Protein AF-A0A934IKH4-F1 (afdb_monomer_lite)

pLDDT: mean 73.12, std 17.34, range [31.92, 93.38]

Secondary structure (DSSP, 8-state):
------------EEESSSS-EEEHHHHHHHHHHHHHHHHTT---HHHHHHHHHHHHHHHHHHHHTTPPP-S-HHHHHHHHHHHHHHHHHHHHHHHHHHHHHHTTT-TTGGG-S------HHHHHHHHHHHHHHHHHHHHHHHTS-HHHHHHHHHHHH--SPPP-SSHHHHHHHHHHHHHHHHHHHHHHHHHHHH--

Sequence (196 aa):
MPNHRGSHASRAVIIFSTTHRIEVAALERAIAGGIARGSLGAATAEHYEEIAAETRLAIAEHAAAGKRLTGKLSSLAFRIAYNKTRDMFRRTRADALDRRRDSEAASIAYESARCEAETAEIRLTRLGETALKSALLRKALERTKDSDRFVLAAMLARETPMPRGDAAERKAANATAQAEKRARDRLTEAVGSASR

Radius of gyration: 25.51 Å; chains: 1; bounding box: 56×69×68 Å

Foldseek 3Di:
DDDDDDPPPPQDWDDLDPPAIDGPVLLLVLLVLLLCQLQVNVDDPVNSVQLLLVLLVVSLVCSVVVPDDPDHPSPSSSVSSNVVNNVVVVVVVVVVVVCVVCVVPPPPVPPDDDDPPCGSVNVSVVSVVVVLVVVLLVQLLVVADPQLVVLCVCVVPDPDQQDDPDPVSVVVNVVSVVSPVVSVVSSVVSSVVSVD

Organism: NCBI:txid1964209

Structure (mmCIF, N/CA/C/O backbone):
data_AF-A0A934IKH4-F1
#
_entry.id   AF-A0A934IKH4-F1
#
loop_
_atom_site.group_PDB
_atom_site.id
_atom_site.type_symbol
_atom_site.label_atom_id
_atom_site.label_alt_id
_atom_site.label_comp_id
_atom_site.label_asym_id
_atom_site.label_entity_id
_atom_site.label_seq_id
_atom_site.pdbx_PDB_ins_code
_atom_site.Cartn_x
_atom_site.Cartn_y
_atom_site.Cartn_z
_atom_site.occupancy
_atom_site.B_iso_or_equiv
_atom_site.auth_seq_id
_atom_site.auth_comp_id
_atom_site.auth_asym_id
_atom_site.auth_atom_id
_atom_site.pdbx_PDB_model_num
ATOM 1 N N . MET A 1 1 ? 35.714 -39.777 -1.688 1.00 43.06 1 MET A N 1
ATOM 2 C CA . MET A 1 1 ? 34.427 -39.439 -2.333 1.00 43.06 1 MET A CA 1
ATOM 3 C C . MET A 1 1 ? 33.474 -38.896 -1.273 1.00 43.06 1 MET A C 1
ATOM 5 O O . MET A 1 1 ? 32.949 -39.709 -0.523 1.00 43.06 1 MET A O 1
ATOM 9 N N . PRO A 1 2 ? 33.287 -37.571 -1.123 1.00 37.28 2 PRO A N 1
ATOM 10 C CA . PRO A 1 2 ? 32.247 -37.049 -0.249 1.00 37.28 2 PRO A CA 1
ATOM 11 C C . PRO A 1 2 ? 31.077 -36.424 -1.023 1.00 37.28 2 PRO A C 1
ATOM 13 O O . PRO A 1 2 ? 31.241 -35.632 -1.945 1.00 37.28 2 PRO A O 1
ATOM 16 N N . ASN A 1 3 ? 29.904 -36.848 -0.566 1.00 36.50 3 ASN A N 1
ATOM 17 C CA . ASN A 1 3 ? 28.531 -36.578 -0.967 1.00 36.50 3 ASN A CA 1
ATOM 18 C C . ASN A 1 3 ? 28.132 -35.127 -1.285 1.00 36.50 3 ASN A C 1
ATOM 20 O O . ASN A 1 3 ? 28.495 -34.176 -0.593 1.00 36.50 3 ASN A O 1
ATOM 24 N N . HIS A 1 4 ? 27.213 -35.035 -2.251 1.00 43.41 4 HIS A N 1
ATOM 25 C CA . HIS A 1 4 ? 26.304 -33.921 -2.506 1.00 43.41 4 HIS A CA 1
ATOM 26 C C . HIS A 1 4 ? 25.671 -33.356 -1.222 1.00 43.41 4 HIS A C 1
ATOM 28 O O . HIS A 1 4 ? 24.918 -34.041 -0.530 1.00 43.41 4 HIS A O 1
ATOM 34 N N . ARG A 1 5 ? 25.867 -32.057 -0.975 1.00 38.81 5 ARG A N 1
ATOM 35 C CA . ARG A 1 5 ? 24.891 -31.224 -0.261 1.00 38.81 5 ARG A CA 1
ATOM 36 C C . ARG A 1 5 ? 24.368 -30.184 -1.239 1.00 38.81 5 ARG A C 1
ATOM 38 O O . ARG A 1 5 ? 25.050 -29.214 -1.555 1.00 38.81 5 ARG A O 1
ATOM 45 N N . GLY A 1 6 ? 23.166 -30.434 -1.753 1.00 35.62 6 GLY A N 1
ATOM 46 C CA . GLY A 1 6 ? 22.404 -29.453 -2.510 1.00 35.62 6 GLY A CA 1
ATOM 47 C C . GLY A 1 6 ? 22.136 -28.235 -1.633 1.00 35.62 6 GLY A C 1
ATOM 48 O O . GLY A 1 6 ? 21.470 -28.330 -0.604 1.00 35.62 6 GLY A O 1
ATOM 49 N N . SER A 1 7 ? 22.681 -27.096 -2.044 1.00 36.00 7 SER A N 1
ATOM 50 C CA . SER A 1 7 ? 22.290 -25.785 -1.544 1.00 36.00 7 SER A CA 1
ATOM 51 C C . SER A 1 7 ? 20.839 -25.532 -1.964 1.00 36.00 7 SER A C 1
ATOM 53 O O . SER A 1 7 ? 20.563 -25.111 -3.088 1.00 36.00 7 SER A O 1
ATOM 55 N N . HIS A 1 8 ? 19.886 -25.832 -1.082 1.00 39.38 8 HIS A N 1
ATOM 56 C CA . HIS A 1 8 ? 18.533 -25.295 -1.186 1.00 39.38 8 HIS A CA 1
ATOM 57 C C . HIS A 1 8 ? 18.586 -23.816 -0.795 1.00 39.38 8 HIS A C 1
ATOM 59 O O . HIS A 1 8 ? 18.239 -23.439 0.320 1.00 39.38 8 HIS A O 1
ATOM 65 N N . ALA A 1 9 ? 19.045 -22.969 -1.718 1.00 48.41 9 ALA A N 1
ATOM 66 C CA . ALA A 1 9 ? 18.794 -21.541 -1.635 1.00 48.41 9 ALA A CA 1
ATOM 67 C C . ALA A 1 9 ? 17.274 -21.349 -1.687 1.00 48.41 9 ALA A C 1
ATOM 69 O O . ALA A 1 9 ? 16.636 -21.585 -2.717 1.00 48.41 9 ALA A O 1
ATOM 70 N N . SER A 1 10 ? 16.687 -21.004 -0.545 1.00 49.00 10 SER A N 1
ATOM 71 C CA . SER A 1 10 ? 15.270 -20.710 -0.376 1.00 49.00 10 SER A CA 1
ATOM 72 C C . SER A 1 10 ? 14.828 -19.741 -1.471 1.00 49.00 10 SER A C 1
ATOM 74 O O . SER A 1 10 ? 15.226 -18.576 -1.473 1.00 49.00 10 SER A O 1
ATOM 76 N N . ARG A 1 11 ? 14.040 -20.207 -2.446 1.00 60.69 11 ARG A N 1
ATOM 77 C CA . ARG A 1 11 ? 13.521 -19.322 -3.492 1.00 60.69 11 ARG A CA 1
ATOM 78 C C . ARG A 1 11 ? 12.600 -18.301 -2.834 1.00 60.69 11 ARG A C 1
ATOM 80 O O . ARG A 1 11 ? 11.600 -18.680 -2.231 1.00 60.69 11 ARG A O 1
ATOM 87 N N . ALA A 1 12 ? 12.940 -17.019 -2.935 1.00 69.44 12 ALA A N 1
ATOM 88 C CA . ALA A 1 12 ? 12.099 -15.949 -2.417 1.00 69.44 12 ALA A CA 1
ATOM 89 C C . ALA A 1 12 ? 10.755 -15.943 -3.168 1.00 69.44 12 ALA A C 1
ATOM 91 O O . ALA A 1 12 ? 10.719 -15.902 -4.402 1.00 69.44 12 ALA A O 1
ATOM 92 N N . VAL A 1 13 ? 9.648 -16.011 -2.425 1.00 68.19 13 VAL A N 1
ATOM 93 C CA . VAL A 1 13 ? 8.278 -16.040 -2.957 1.00 68.19 13 VAL A CA 1
ATOM 94 C C . VAL A 1 13 ? 7.509 -14.843 -2.412 1.00 68.19 13 VAL A C 1
ATOM 96 O O . VAL A 1 13 ? 7.435 -14.647 -1.202 1.00 68.19 13 VAL A O 1
ATOM 99 N N . ILE A 1 14 ? 6.896 -14.070 -3.306 1.00 66.69 14 ILE A N 1
ATOM 100 C CA . ILE A 1 14 ? 5.981 -12.983 -2.958 1.00 66.69 14 ILE A CA 1
ATOM 101 C C . ILE A 1 14 ? 4.569 -13.557 -2.848 1.00 66.69 14 ILE A C 1
ATOM 103 O O . ILE A 1 14 ? 4.074 -14.231 -3.759 1.00 66.69 14 ILE A O 1
ATOM 107 N N . ILE A 1 15 ? 3.917 -13.278 -1.721 1.00 64.12 15 ILE A N 1
ATOM 108 C CA . ILE A 1 15 ? 2.548 -13.699 -1.429 1.00 64.12 15 ILE A CA 1
ATOM 109 C C . ILE A 1 15 ? 1.631 -12.494 -1.637 1.00 64.12 15 ILE A C 1
ATOM 111 O O . ILE A 1 15 ? 1.636 -11.560 -0.844 1.00 64.12 15 ILE A O 1
ATOM 115 N N . PHE A 1 16 ? 0.838 -12.521 -2.706 1.00 66.00 16 PHE A N 1
ATOM 116 C CA . PHE A 1 16 ? -0.164 -11.491 -2.999 1.00 66.00 16 PHE A CA 1
ATOM 117 C C . PHE A 1 16 ? -1.501 -11.796 -2.313 1.00 66.00 16 PHE A C 1
ATOM 119 O O . PHE A 1 16 ? -2.224 -10.903 -1.891 1.00 66.00 16 PHE A O 1
ATOM 126 N N . SER A 1 17 ? -1.837 -13.082 -2.194 1.00 65.38 17 SER A N 1
ATOM 127 C CA . SER A 1 17 ? -2.951 -13.586 -1.384 1.00 65.38 17 SER A CA 1
ATOM 128 C C . SER A 1 17 ? -2.713 -15.058 -1.037 1.00 65.38 17 SER A C 1
ATOM 130 O O . SER A 1 17 ? -1.752 -15.664 -1.515 1.00 65.38 17 SER A O 1
ATOM 132 N N . THR A 1 18 ? -3.602 -15.664 -0.247 1.00 64.62 18 THR A N 1
ATOM 133 C CA . THR A 1 18 ? -3.528 -17.092 0.116 1.00 64.62 18 THR A CA 1
ATOM 134 C C . THR A 1 18 ? -3.440 -18.017 -1.102 1.00 64.62 18 THR A C 1
ATOM 136 O O . THR A 1 18 ? -2.761 -19.040 -1.033 1.00 64.62 18 THR A O 1
ATOM 139 N N . THR A 1 19 ? -4.053 -17.626 -2.224 1.00 66.19 19 THR A N 1
ATOM 140 C CA . THR A 1 19 ? -4.108 -18.392 -3.477 1.00 66.19 19 THR A CA 1
ATOM 141 C C . THR A 1 19 ? -3.165 -17.882 -4.569 1.00 66.19 19 THR A C 1
ATOM 143 O O . THR A 1 19 ? -2.944 -18.584 -5.553 1.00 66.19 19 THR A O 1
ATOM 146 N N . HIS A 1 20 ? -2.567 -16.697 -4.407 1.00 71.50 20 HIS A N 1
ATOM 147 C CA . HIS A 1 20 ? -1.704 -16.090 -5.423 1.00 71.50 20 HIS A CA 1
ATOM 148 C C . HIS A 1 20 ? -0.305 -15.846 -4.870 1.00 71.50 20 HIS A C 1
ATOM 150 O O . HIS A 1 20 ? -0.064 -14.901 -4.114 1.00 71.50 20 HIS A O 1
ATOM 156 N N . ARG A 1 21 ? 0.618 -16.716 -5.280 1.00 77.12 21 ARG A N 1
ATOM 157 C CA . ARG A 1 21 ? 2.039 -16.680 -4.935 1.00 77.12 21 ARG A CA 1
ATOM 158 C C . ARG A 1 21 ? 2.864 -16.645 -6.214 1.00 77.12 21 ARG A C 1
ATOM 160 O O . ARG A 1 21 ? 2.478 -17.259 -7.209 1.00 77.12 21 ARG A O 1
ATOM 167 N N . ILE A 1 22 ? 3.988 -15.943 -6.193 1.00 80.94 22 ILE A N 1
ATOM 168 C CA . ILE A 1 22 ? 4.922 -15.900 -7.320 1.00 80.94 22 ILE A CA 1
ATOM 169 C C . ILE A 1 22 ? 6.360 -15.927 -6.810 1.00 80.94 22 ILE A C 1
ATOM 171 O O . ILE A 1 22 ? 6.688 -15.253 -5.839 1.00 80.94 22 ILE A O 1
ATOM 175 N N . GLU A 1 23 ? 7.228 -16.701 -7.458 1.00 84.50 23 GLU A N 1
ATOM 176 C CA . GLU A 1 23 ? 8.669 -16.592 -7.219 1.00 84.50 23 GLU A CA 1
ATOM 177 C C . GLU A 1 23 ? 9.153 -15.203 -7.653 1.00 84.50 23 GLU A C 1
ATOM 179 O O . GLU A 1 23 ? 8.770 -14.732 -8.726 1.00 84.50 23 GLU A O 1
ATOM 184 N N . VAL A 1 24 ? 10.031 -14.571 -6.871 1.00 79.75 24 VAL A N 1
ATOM 185 C CA . VAL A 1 24 ? 10.588 -13.244 -7.195 1.00 79.75 24 VAL A CA 1
ATOM 186 C C . VAL A 1 24 ? 11.164 -13.235 -8.611 1.00 79.75 24 VAL A C 1
ATOM 188 O O . VAL A 1 24 ? 10.786 -12.401 -9.423 1.00 79.75 24 VAL A O 1
ATOM 191 N N . ALA A 1 25 ? 11.958 -14.244 -8.977 1.00 81.12 25 ALA A N 1
ATOM 192 C CA . ALA A 1 25 ? 12.524 -14.351 -10.321 1.00 81.12 25 ALA A CA 1
ATOM 193 C C . ALA A 1 25 ? 11.459 -14.449 -11.434 1.00 81.12 25 ALA A C 1
ATOM 195 O O . ALA A 1 25 ? 11.675 -13.976 -12.547 1.00 81.12 25 ALA A O 1
ATOM 196 N N . ALA A 1 26 ? 10.303 -15.064 -11.163 1.00 83.94 26 ALA A N 1
ATOM 197 C CA . ALA A 1 26 ? 9.207 -15.139 -12.127 1.00 83.94 26 ALA A CA 1
ATOM 198 C C . ALA A 1 26 ? 8.460 -13.804 -12.257 1.00 83.94 26 ALA A C 1
ATOM 200 O O . ALA A 1 26 ? 8.015 -13.468 -13.355 1.00 83.94 26 ALA A O 1
ATOM 201 N N . LEU A 1 27 ? 8.347 -13.043 -11.164 1.00 86.44 27 LEU A N 1
ATOM 202 C CA . LEU A 1 27 ? 7.813 -11.685 -11.187 1.00 86.44 27 LEU A CA 1
ATOM 203 C C . LEU A 1 27 ? 8.734 -10.752 -11.981 1.00 86.44 27 LEU A C 1
ATOM 205 O O . LEU A 1 27 ? 8.268 -10.084 -12.898 1.00 86.44 27 LEU A O 1
ATOM 209 N N . GLU A 1 28 ? 10.034 -10.778 -11.691 1.00 88.38 28 GLU A N 1
ATOM 210 C CA . GLU A 1 28 ? 11.037 -9.955 -12.376 1.00 88.38 28 GLU A CA 1
ATOM 211 C C . GLU A 1 28 ? 11.074 -10.239 -13.882 1.00 88.38 28 GLU A C 1
ATOM 213 O O . GLU A 1 28 ? 11.033 -9.315 -14.691 1.00 88.38 28 GLU A O 1
ATOM 218 N N . ARG A 1 29 ? 11.020 -11.516 -14.293 1.00 92.00 29 ARG A N 1
ATOM 219 C CA . ARG A 1 29 ? 10.907 -11.877 -15.718 1.00 92.00 29 ARG A CA 1
ATOM 220 C C . ARG A 1 29 ? 9.638 -11.331 -16.372 1.00 92.00 29 ARG A C 1
ATOM 222 O O . ARG A 1 29 ? 9.679 -10.927 -17.532 1.00 92.00 29 ARG A O 1
ATOM 229 N N . ALA A 1 30 ? 8.509 -11.336 -15.663 1.00 91.62 30 ALA A N 1
ATOM 230 C CA . ALA A 1 30 ? 7.254 -10.817 -16.198 1.00 91.62 30 ALA A CA 1
ATOM 231 C C . ALA A 1 30 ? 7.295 -9.292 -16.378 1.00 91.62 30 ALA A C 1
ATOM 233 O O . ALA A 1 30 ? 6.845 -8.790 -17.408 1.00 91.62 30 ALA A O 1
ATOM 234 N N . ILE A 1 31 ? 7.869 -8.576 -15.409 1.00 92.25 31 ILE A N 1
ATOM 235 C CA . ILE A 1 31 ? 8.086 -7.127 -15.475 1.00 92.25 31 ILE A CA 1
ATOM 236 C C . ILE A 1 31 ? 9.030 -6.796 -16.635 1.00 92.25 31 ILE A C 1
ATOM 238 O O . ILE A 1 31 ? 8.653 -6.037 -17.526 1.00 92.25 31 ILE A O 1
ATOM 242 N N . ALA A 1 32 ? 10.202 -7.436 -16.688 1.00 90.25 32 ALA A N 1
ATOM 243 C CA . ALA A 1 32 ? 11.183 -7.234 -17.751 1.00 90.25 32 ALA A CA 1
ATOM 244 C C . ALA A 1 32 ? 10.597 -7.524 -19.143 1.00 90.25 32 ALA A C 1
ATOM 246 O O . ALA A 1 32 ? 10.790 -6.743 -20.071 1.00 90.25 32 ALA A O 1
ATOM 247 N N . GLY A 1 33 ? 9.814 -8.600 -19.286 1.00 89.69 33 GLY A N 1
ATOM 248 C CA . GLY A 1 33 ? 9.118 -8.914 -20.535 1.00 89.69 33 GLY A CA 1
ATOM 249 C C . GLY A 1 33 ? 8.094 -7.847 -20.938 1.00 89.69 33 GLY A C 1
ATOM 250 O O . GLY A 1 33 ? 7.989 -7.515 -22.121 1.00 89.69 33 GLY A O 1
ATOM 251 N N . GLY A 1 34 ? 7.362 -7.284 -19.971 1.00 88.25 34 GLY A N 1
ATOM 252 C CA . GLY A 1 34 ? 6.421 -6.185 -20.204 1.00 88.25 34 GLY A CA 1
ATOM 253 C C . GLY A 1 34 ? 7.128 -4.919 -20.686 1.00 88.25 34 GLY A C 1
ATOM 254 O O . GLY A 1 34 ? 6.701 -4.324 -21.677 1.00 88.25 34 GLY A O 1
ATOM 255 N N . ILE A 1 35 ? 8.250 -4.570 -20.052 1.00 88.50 35 ILE A N 1
ATOM 256 C CA . ILE A 1 35 ? 9.076 -3.409 -20.409 1.00 88.50 35 ILE A CA 1
ATOM 257 C C . ILE A 1 35 ? 9.698 -3.581 -21.794 1.00 88.50 35 ILE A C 1
ATOM 259 O O . ILE A 1 35 ? 9.550 -2.709 -22.653 1.00 88.50 35 ILE A O 1
ATOM 263 N N . ALA A 1 36 ? 10.330 -4.724 -22.064 1.00 86.31 36 ALA A N 1
ATOM 264 C CA . ALA A 1 36 ? 10.935 -5.007 -23.362 1.00 86.31 36 ALA A CA 1
ATOM 265 C C . ALA A 1 36 ? 9.898 -4.918 -24.493 1.00 86.31 36 ALA A C 1
ATOM 267 O O . ALA A 1 36 ? 10.138 -4.301 -25.531 1.00 86.31 36 ALA A O 1
ATOM 268 N N . ARG A 1 37 ? 8.698 -5.477 -24.274 1.00 83.31 37 ARG A N 1
ATOM 269 C CA . ARG A 1 37 ? 7.621 -5.453 -25.269 1.00 83.31 37 ARG A CA 1
ATOM 270 C C . ARG A 1 37 ? 6.983 -4.073 -25.426 1.00 83.31 37 ARG A C 1
ATOM 272 O O . ARG A 1 37 ? 6.619 -3.712 -26.542 1.00 83.31 37 ARG A O 1
ATOM 279 N N . GLY A 1 38 ? 6.819 -3.322 -24.339 1.00 80.06 38 GLY A N 1
ATOM 280 C CA . GLY A 1 38 ? 6.214 -1.987 -24.346 1.00 80.06 38 GLY A CA 1
ATOM 281 C C . GLY A 1 38 ? 7.122 -0.918 -24.949 1.00 80.06 38 GLY A C 1
ATOM 282 O O . GLY A 1 38 ? 6.630 -0.012 -25.616 1.00 80.06 38 GLY A O 1
ATOM 283 N N . SER A 1 39 ? 8.436 -1.060 -24.763 1.00 80.88 39 SER A N 1
ATOM 284 C CA . SER A 1 39 ? 9.463 -0.155 -25.296 1.00 80.88 39 SER A CA 1
ATOM 285 C C . SER A 1 39 ? 9.941 -0.530 -26.698 1.00 80.88 39 SER A C 1
ATOM 287 O O . SER A 1 39 ? 10.726 0.207 -27.284 1.00 80.88 39 SER A O 1
ATOM 289 N N . LEU A 1 40 ? 9.520 -1.687 -27.228 1.00 80.62 40 LEU A N 1
ATOM 290 C CA . LEU A 1 40 ? 10.076 -2.279 -28.453 1.00 80.62 40 LEU A CA 1
ATOM 291 C C . LEU A 1 40 ? 11.609 -2.441 -28.389 1.00 80.62 40 LEU A C 1
ATOM 293 O O . LEU A 1 40 ? 12.292 -2.331 -29.402 1.00 80.62 40 LEU A O 1
ATOM 297 N N . GLY A 1 41 ? 12.145 -2.694 -27.191 1.00 76.12 41 GLY A N 1
ATOM 298 C CA . GLY A 1 41 ? 13.582 -2.836 -26.944 1.00 76.12 41 GLY A CA 1
ATOM 299 C C . GLY A 1 41 ? 14.340 -1.525 -26.712 1.00 76.12 41 GLY A C 1
ATOM 300 O O . GLY A 1 41 ? 15.545 -1.576 -26.501 1.00 76.12 41 GLY A O 1
ATOM 301 N N . ALA A 1 42 ? 13.669 -0.369 -26.707 1.00 75.12 42 ALA A N 1
ATOM 302 C CA . ALA A 1 42 ? 14.308 0.939 -26.526 1.00 75.12 42 ALA A CA 1
ATOM 303 C C . ALA A 1 42 ? 14.533 1.351 -25.054 1.00 75.12 42 ALA A C 1
ATOM 305 O O . ALA A 1 42 ? 15.057 2.432 -24.794 1.00 75.12 42 ALA A O 1
ATOM 306 N N . ALA A 1 43 ? 14.108 0.538 -24.080 1.00 79.69 43 ALA A N 1
ATOM 307 C CA . ALA A 1 43 ? 14.279 0.844 -22.659 1.00 79.69 43 ALA A CA 1
ATOM 308 C C . ALA A 1 43 ? 15.751 0.771 -22.223 1.00 79.69 43 ALA A C 1
ATOM 310 O O . ALA A 1 43 ? 16.419 -0.244 -22.409 1.00 79.69 43 ALA A O 1
ATOM 311 N N . THR A 1 44 ? 16.228 1.855 -21.609 1.00 82.00 44 THR A N 1
ATOM 312 C CA . THR A 1 44 ? 17.529 1.931 -20.921 1.00 82.00 44 THR A CA 1
ATOM 313 C C . THR A 1 44 ? 17.432 1.310 -19.525 1.00 82.00 44 THR A C 1
ATOM 315 O O . THR A 1 44 ? 16.331 1.089 -19.026 1.00 82.00 44 THR A O 1
ATOM 318 N N . ALA A 1 45 ? 18.567 1.049 -18.873 1.00 78.00 45 ALA A N 1
ATOM 319 C CA . ALA A 1 45 ? 18.593 0.486 -17.519 1.00 78.00 45 ALA A CA 1
ATOM 320 C C . ALA A 1 45 ? 17.782 1.321 -16.506 1.00 78.00 45 ALA A C 1
ATOM 322 O O . ALA A 1 45 ? 16.990 0.757 -15.759 1.00 78.00 45 ALA A O 1
ATOM 323 N N . GLU A 1 46 ? 17.885 2.650 -16.563 1.00 78.88 46 GLU A N 1
ATOM 324 C CA . GLU A 1 46 ? 17.108 3.566 -15.712 1.00 78.88 46 GLU A CA 1
ATOM 325 C C . GLU A 1 46 ? 15.596 3.413 -15.935 1.00 78.88 46 GLU A C 1
ATOM 327 O O . GLU A 1 46 ? 14.835 3.253 -14.983 1.00 78.88 46 GLU A O 1
ATOM 332 N N . HIS A 1 47 ? 15.156 3.339 -17.197 1.00 81.94 47 HIS A N 1
ATOM 333 C CA . HIS A 1 47 ? 13.754 3.065 -17.520 1.00 81.94 47 HIS A CA 1
ATOM 334 C C . HIS A 1 47 ? 13.290 1.710 -16.964 1.00 81.94 47 HIS A C 1
ATOM 336 O O . HIS A 1 47 ? 12.139 1.564 -16.547 1.00 81.94 47 HIS A O 1
ATOM 342 N N . TYR A 1 48 ? 14.165 0.697 -16.977 1.00 84.19 48 TYR A N 1
ATOM 343 C CA . TYR A 1 48 ? 13.846 -0.605 -16.395 1.00 84.19 48 TYR A CA 1
ATOM 344 C C . TYR A 1 48 ? 13.634 -0.506 -14.888 1.00 84.19 48 TYR A C 1
ATOM 346 O O . TYR A 1 48 ? 12.651 -1.055 -14.391 1.00 84.19 48 TYR A O 1
ATOM 354 N N . GLU A 1 49 ? 14.519 0.185 -14.174 1.00 83.62 49 GLU A N 1
ATOM 355 C CA . GLU A 1 49 ? 14.423 0.361 -12.725 1.00 83.62 49 GLU A CA 1
ATOM 356 C C . GLU A 1 49 ? 13.166 1.142 -12.334 1.00 83.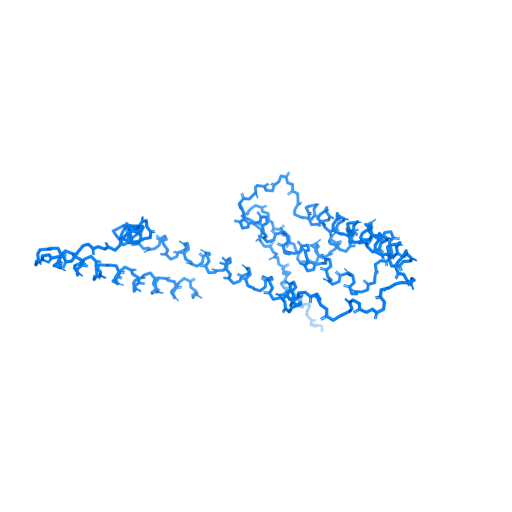62 49 GLU A C 1
ATOM 358 O O . GLU A 1 49 ? 12.386 0.669 -11.501 1.00 83.62 49 GLU A O 1
ATOM 363 N N . GLU A 1 50 ? 12.908 2.267 -13.003 1.00 84.12 50 GLU A N 1
ATOM 364 C CA . GLU A 1 50 ? 11.744 3.116 -12.750 1.00 84.12 50 GLU A CA 1
ATOM 365 C C . GLU A 1 50 ? 10.434 2.359 -13.006 1.00 84.12 50 GLU A C 1
ATOM 367 O O . GLU A 1 50 ? 9.595 2.221 -12.109 1.00 84.12 50 GLU A O 1
ATOM 372 N N . ILE A 1 51 ? 10.267 1.771 -14.197 1.00 86.81 51 ILE A N 1
ATOM 373 C CA . ILE A 1 51 ? 9.034 1.049 -14.535 1.00 86.81 51 ILE A CA 1
ATOM 374 C C . ILE A 1 51 ? 8.867 -0.191 -13.653 1.00 86.81 51 ILE A C 1
ATOM 376 O O . ILE A 1 51 ? 7.737 -0.543 -13.292 1.00 86.81 51 ILE A O 1
ATOM 380 N N . ALA A 1 52 ? 9.954 -0.875 -13.287 1.00 85.62 52 ALA A N 1
ATOM 381 C CA . ALA A 1 52 ? 9.877 -2.009 -12.378 1.00 85.62 52 ALA A CA 1
ATOM 382 C C . ALA A 1 52 ? 9.411 -1.575 -10.984 1.00 85.62 52 ALA A C 1
ATOM 384 O O . ALA A 1 52 ? 8.505 -2.206 -10.431 1.00 85.62 52 ALA A O 1
ATOM 385 N N . ALA A 1 53 ? 9.955 -0.484 -10.439 1.00 81.75 53 ALA A N 1
ATOM 386 C CA . ALA A 1 53 ? 9.514 0.083 -9.168 1.00 81.75 53 ALA A CA 1
ATOM 387 C C . ALA A 1 53 ? 8.032 0.486 -9.224 1.00 81.75 53 ALA A C 1
ATOM 389 O O . ALA A 1 53 ? 7.234 0.056 -8.387 1.00 81.75 53 ALA A O 1
ATOM 390 N N . GLU A 1 54 ? 7.617 1.201 -10.269 1.00 84.75 54 GLU A N 1
ATOM 391 C CA . GLU A 1 54 ? 6.219 1.582 -10.458 1.00 84.75 54 GLU A CA 1
ATOM 392 C C . GLU A 1 54 ? 5.276 0.380 -10.640 1.00 84.75 54 GLU A C 1
ATOM 394 O O . GLU A 1 54 ? 4.114 0.409 -10.223 1.00 84.75 54 GLU A O 1
ATOM 399 N N . THR A 1 55 ? 5.749 -0.690 -11.278 1.00 86.81 55 THR A N 1
ATOM 400 C CA . THR A 1 55 ? 4.961 -1.911 -11.467 1.00 86.81 55 THR A CA 1
ATOM 401 C C . THR A 1 55 ? 4.764 -2.636 -10.144 1.00 86.81 55 THR A C 1
ATOM 403 O O . THR A 1 55 ? 3.643 -3.045 -9.832 1.00 86.81 55 THR A O 1
ATOM 406 N N . ARG A 1 56 ? 5.821 -2.762 -9.331 1.00 83.69 56 ARG A N 1
ATOM 407 C CA . ARG A 1 56 ? 5.729 -3.331 -7.977 1.00 83.69 56 ARG A CA 1
ATOM 408 C C . ARG A 1 56 ? 4.777 -2.508 -7.107 1.00 83.69 56 ARG A C 1
ATOM 410 O O . ARG A 1 56 ? 3.953 -3.088 -6.400 1.00 83.69 56 ARG A O 1
ATOM 417 N N . LEU A 1 57 ? 4.824 -1.181 -7.230 1.00 81.00 57 LEU A N 1
ATOM 418 C CA . LEU A 1 57 ? 3.931 -0.260 -6.530 1.00 81.00 57 LEU A CA 1
ATOM 419 C C . LEU A 1 57 ? 2.463 -0.506 -6.896 1.00 81.00 57 LEU A C 1
ATOM 421 O O . LEU A 1 57 ? 1.637 -0.745 -6.019 1.00 81.00 57 LEU A O 1
ATOM 425 N N . ALA A 1 58 ? 2.147 -0.542 -8.189 1.00 82.50 58 ALA A N 1
ATOM 426 C CA . ALA A 1 58 ? 0.784 -0.781 -8.654 1.00 82.50 58 ALA A CA 1
ATOM 427 C C . ALA A 1 58 ? 0.249 -2.163 -8.224 1.00 82.50 58 ALA A C 1
ATOM 429 O O . ALA A 1 58 ? -0.935 -2.307 -7.915 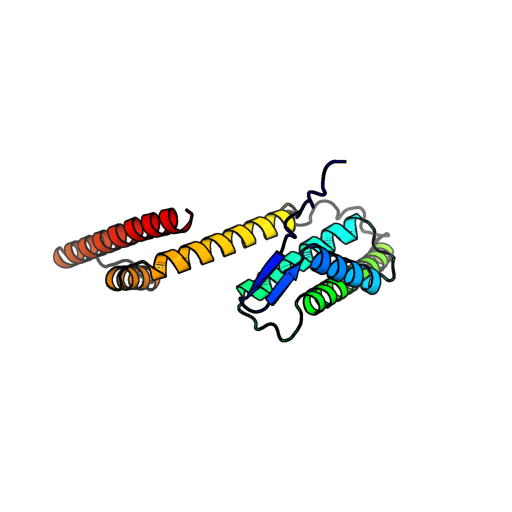1.00 82.50 58 ALA A O 1
ATOM 430 N N . ILE A 1 59 ? 1.106 -3.188 -8.161 1.00 81.56 59 ILE A N 1
ATOM 431 C CA . ILE A 1 59 ? 0.738 -4.504 -7.617 1.00 81.56 59 ILE A CA 1
ATOM 432 C C . ILE A 1 59 ? 0.399 -4.389 -6.122 1.00 81.56 59 ILE A C 1
ATOM 434 O O . ILE A 1 59 ? -0.633 -4.911 -5.697 1.00 81.56 59 ILE A O 1
ATOM 438 N N . ALA A 1 60 ? 1.215 -3.689 -5.331 1.00 77.25 60 ALA A N 1
ATOM 439 C CA . ALA A 1 60 ? 0.954 -3.478 -3.907 1.00 77.25 60 ALA A CA 1
ATOM 440 C C . ALA A 1 60 ? -0.365 -2.720 -3.667 1.00 77.25 60 ALA A C 1
ATOM 442 O O . ALA A 1 60 ? -1.167 -3.134 -2.831 1.00 77.25 60 ALA A O 1
ATOM 443 N N . GLU A 1 61 ? -0.647 -1.675 -4.448 1.00 77.38 61 GLU A N 1
ATOM 444 C CA . GLU A 1 61 ? -1.913 -0.931 -4.389 1.00 77.38 61 GLU A CA 1
ATOM 445 C C . GLU A 1 61 ? -3.116 -1.812 -4.755 1.00 77.38 61 GLU A C 1
ATOM 447 O O . GLU A 1 61 ? -4.159 -1.760 -4.102 1.00 77.38 61 GLU A O 1
ATOM 452 N N . HIS A 1 62 ? -2.971 -2.677 -5.763 1.00 77.06 62 HIS A N 1
ATOM 453 C CA . HIS A 1 62 ? -3.997 -3.656 -6.120 1.00 77.06 62 HIS A CA 1
ATOM 454 C C . HIS A 1 62 ? -4.298 -4.636 -4.977 1.00 77.06 62 HIS A C 1
ATOM 456 O O . HIS A 1 62 ? -5.470 -4.946 -4.745 1.00 77.06 62 HIS A O 1
ATOM 462 N N . ALA A 1 63 ? -3.264 -5.105 -4.272 1.00 70.81 63 ALA A N 1
ATOM 463 C CA . ALA A 1 63 ? -3.415 -5.976 -3.109 1.00 70.81 63 ALA A CA 1
ATOM 464 C C . ALA A 1 63 ? -4.080 -5.241 -1.934 1.00 70.81 63 ALA A C 1
ATOM 466 O O . ALA A 1 63 ? -5.038 -5.751 -1.353 1.00 70.81 63 ALA A O 1
ATOM 467 N N . ALA A 1 64 ? -3.618 -4.025 -1.623 1.00 66.12 64 ALA A N 1
ATOM 468 C CA . ALA A 1 64 ? -4.145 -3.200 -0.536 1.00 66.12 64 ALA A CA 1
ATOM 469 C C . ALA A 1 64 ? -5.619 -2.819 -0.750 1.00 66.12 64 ALA A C 1
ATOM 471 O O . ALA A 1 64 ? -6.403 -2.826 0.194 1.00 66.12 64 ALA A O 1
ATOM 472 N N . ALA A 1 65 ? -6.022 -2.568 -1.999 1.00 69.56 65 ALA A N 1
ATOM 473 C CA . ALA A 1 65 ? -7.409 -2.292 -2.366 1.00 69.56 65 ALA A CA 1
ATOM 474 C C . ALA A 1 65 ? -8.330 -3.531 -2.309 1.00 69.56 65 ALA A C 1
ATOM 476 O O . ALA A 1 65 ? -9.506 -3.432 -2.654 1.00 69.56 65 ALA A O 1
ATOM 477 N N . GLY A 1 66 ? -7.814 -4.713 -1.948 1.00 63.03 66 GLY A N 1
ATOM 478 C CA . GLY A 1 66 ? -8.596 -5.949 -1.865 1.00 63.03 66 GLY A CA 1
ATOM 479 C C . GLY A 1 66 ? -9.148 -6.428 -3.211 1.00 63.03 66 GLY A C 1
ATOM 480 O O . GLY A 1 66 ? -10.086 -7.229 -3.250 1.00 63.03 66 GLY A O 1
ATOM 481 N N . LYS A 1 67 ? -8.599 -5.945 -4.333 1.00 67.69 67 LYS A N 1
ATOM 482 C CA . LYS A 1 67 ? -9.082 -6.309 -5.668 1.00 67.69 67 LYS A CA 1
ATOM 483 C C . LYS A 1 67 ? -8.813 -7.792 -5.919 1.00 67.69 67 LYS A C 1
ATOM 485 O O . LYS A 1 67 ? -7.684 -8.265 -5.796 1.00 67.69 67 LYS A O 1
ATOM 490 N N . ARG A 1 68 ? -9.851 -8.531 -6.323 1.00 67.19 68 ARG A N 1
ATOM 491 C CA . ARG A 1 68 ? -9.713 -9.937 -6.720 1.00 67.19 68 ARG A CA 1
ATOM 492 C C . ARG A 1 68 ? -8.830 -10.047 -7.962 1.00 67.19 68 ARG A C 1
ATOM 494 O O . ARG A 1 68 ? -9.126 -9.459 -9.000 1.00 67.19 68 ARG A O 1
ATOM 501 N N . LEU A 1 69 ? -7.763 -10.834 -7.854 1.00 74.50 69 LEU A N 1
ATOM 502 C CA . LEU A 1 69 ? -6.950 -11.222 -8.998 1.00 74.50 69 LEU A CA 1
ATOM 503 C C . LEU A 1 69 ? -7.706 -12.298 -9.791 1.00 74.50 69 LEU A C 1
ATOM 505 O O . LEU A 1 69 ? -8.034 -13.348 -9.247 1.00 74.50 69 LEU A O 1
ATOM 509 N N . THR A 1 70 ? -8.004 -12.036 -11.062 1.00 69.88 70 THR A N 1
ATOM 510 C CA . THR A 1 70 ? -8.754 -12.956 -11.939 1.00 69.88 70 THR A CA 1
ATOM 511 C C . THR A 1 70 ? -7.851 -13.885 -12.765 1.00 69.88 70 THR A C 1
ATOM 513 O O . THR A 1 70 ? -8.325 -14.557 -13.674 1.00 69.88 70 THR A O 1
ATOM 516 N N . GLY A 1 71 ? -6.546 -13.949 -12.469 1.00 77.06 71 GLY A N 1
ATOM 517 C CA . GLY A 1 71 ? -5.570 -14.742 -13.224 1.00 77.06 71 GLY A CA 1
ATOM 518 C C . GLY A 1 71 ? -4.200 -14.827 -12.543 1.00 77.06 71 GLY A C 1
ATOM 519 O O . GLY A 1 71 ? -4.070 -14.536 -11.360 1.00 77.06 71 GLY A O 1
ATOM 520 N N . LYS A 1 72 ? -3.151 -15.222 -13.279 1.00 85.44 72 LYS A N 1
ATOM 521 C CA . LYS A 1 72 ? -1.788 -15.325 -12.724 1.00 85.44 72 LYS A CA 1
ATOM 522 C C . LYS A 1 72 ? -1.207 -13.941 -12.414 1.00 85.44 72 LYS A C 1
ATOM 524 O O . LYS A 1 72 ? -1.331 -13.011 -13.210 1.00 85.44 72 LYS A O 1
ATOM 529 N N . LEU A 1 73 ? -0.487 -13.828 -11.296 1.00 84.25 73 LEU A N 1
ATOM 530 C CA . LEU A 1 73 ? 0.172 -12.581 -10.886 1.00 84.25 73 LEU A CA 1
ATOM 531 C C . LEU A 1 73 ? 1.231 -12.113 -11.895 1.00 84.25 73 LEU A C 1
ATOM 533 O O . LEU A 1 73 ? 1.364 -10.916 -12.127 1.00 84.25 73 LEU A O 1
ATOM 537 N N . SER A 1 74 ? 1.910 -13.046 -12.566 1.00 86.75 74 SER A N 1
ATOM 538 C CA . SER A 1 74 ? 2.838 -12.739 -13.660 1.00 86.75 74 SER A CA 1
ATOM 539 C C . SER A 1 74 ? 2.143 -12.036 -14.829 1.00 86.75 74 SER A C 1
ATOM 541 O O . SER A 1 74 ? 2.681 -11.080 -15.374 1.00 86.75 74 SER A O 1
ATOM 543 N N . SER A 1 75 ? 0.927 -12.453 -15.189 1.00 87.56 75 SER A N 1
ATOM 544 C CA . SER A 1 75 ? 0.147 -11.816 -16.256 1.00 87.56 75 SER A CA 1
ATOM 545 C C . SER A 1 75 ? -0.301 -10.406 -15.875 1.00 87.56 75 SER A C 1
ATOM 547 O O . SER A 1 75 ? -0.289 -9.511 -16.720 1.00 87.56 75 SER A O 1
ATOM 549 N N . LEU A 1 76 ? -0.663 -10.184 -14.604 1.00 87.50 76 LEU A N 1
ATOM 550 C CA . LEU A 1 76 ? -0.955 -8.838 -14.109 1.00 87.50 76 LEU A CA 1
ATOM 551 C C . LEU A 1 76 ? 0.295 -7.953 -14.173 1.00 87.50 76 LEU A C 1
ATOM 553 O O . LEU A 1 76 ? 0.220 -6.859 -14.729 1.00 87.50 76 LEU A O 1
ATOM 557 N N . ALA A 1 77 ? 1.420 -8.436 -13.642 1.00 89.38 77 ALA A N 1
ATOM 558 C CA . ALA A 1 77 ? 2.682 -7.705 -13.610 1.00 89.38 77 ALA A CA 1
ATOM 559 C C . ALA A 1 77 ? 3.152 -7.319 -15.016 1.00 89.38 77 ALA A C 1
ATOM 561 O O . ALA A 1 77 ? 3.435 -6.151 -15.265 1.00 89.38 77 ALA A O 1
ATOM 562 N N . PHE A 1 78 ? 3.129 -8.270 -15.955 1.00 91.12 78 PHE A N 1
ATOM 563 C CA . PHE A 1 78 ? 3.441 -8.020 -17.361 1.00 91.12 78 PHE A CA 1
ATOM 564 C C . PHE A 1 78 ? 2.561 -6.916 -17.952 1.00 91.12 78 PHE A C 1
ATOM 566 O O . PHE A 1 78 ? 3.065 -5.996 -18.587 1.00 91.12 78 PHE A O 1
ATOM 573 N N . ARG A 1 79 ? 1.240 -6.986 -17.738 1.00 90.62 79 ARG A N 1
ATOM 574 C CA . ARG A 1 79 ? 0.290 -6.015 -18.297 1.00 90.62 79 ARG A CA 1
ATOM 575 C C . ARG A 1 79 ? 0.490 -4.616 -17.720 1.00 90.62 79 ARG A C 1
ATOM 577 O O . ARG A 1 79 ? 0.422 -3.646 -18.467 1.00 90.62 79 ARG A O 1
ATOM 584 N N . ILE A 1 80 ? 0.717 -4.514 -16.410 1.00 88.81 80 ILE A N 1
ATOM 585 C CA . ILE A 1 80 ? 0.997 -3.237 -15.747 1.00 88.81 80 ILE A CA 1
ATOM 586 C C . ILE A 1 80 ? 2.291 -2.642 -16.302 1.00 88.81 80 ILE A C 1
ATOM 588 O O . ILE A 1 80 ? 2.260 -1.508 -16.773 1.00 88.81 80 ILE A O 1
ATOM 592 N N . ALA A 1 81 ? 3.379 -3.420 -16.305 1.00 88.88 81 ALA A N 1
ATOM 593 C CA . ALA A 1 81 ? 4.666 -2.992 -16.841 1.00 88.88 81 ALA A CA 1
ATOM 594 C C . ALA A 1 81 ? 4.526 -2.530 -18.293 1.00 88.88 81 ALA A C 1
ATOM 596 O O . ALA A 1 81 ? 4.879 -1.404 -18.609 1.00 88.88 81 ALA A O 1
ATOM 597 N N . TYR A 1 82 ? 3.902 -3.339 -19.153 1.00 85.88 82 TYR A N 1
ATOM 598 C CA . TYR A 1 82 ? 3.675 -3.005 -20.558 1.00 85.88 82 TYR A CA 1
ATOM 599 C C . TYR A 1 82 ? 2.925 -1.680 -20.749 1.00 85.88 82 TYR A C 1
ATOM 601 O O . TYR A 1 82 ? 3.347 -0.846 -21.550 1.00 85.88 82 TYR A O 1
ATOM 609 N N . ASN A 1 83 ? 1.825 -1.469 -20.019 1.00 86.25 83 ASN A N 1
ATOM 610 C CA . ASN A 1 83 ? 1.042 -0.239 -20.126 1.00 86.25 83 ASN A CA 1
ATOM 611 C C . ASN A 1 83 ? 1.833 0.973 -19.626 1.00 86.25 83 ASN A C 1
ATOM 613 O O . ASN A 1 83 ? 1.893 1.977 -20.329 1.00 86.25 83 ASN A O 1
ATOM 617 N N . LYS A 1 84 ? 2.504 0.854 -18.473 1.00 86.25 84 LYS A N 1
ATOM 618 C CA . LYS A 1 84 ? 3.358 1.916 -17.925 1.00 86.25 84 LYS A CA 1
ATOM 619 C C . LYS A 1 84 ? 4.488 2.278 -18.874 1.00 86.25 84 LYS A C 1
ATOM 621 O O . LYS A 1 84 ? 4.688 3.451 -19.159 1.00 86.25 84 LYS A O 1
ATOM 626 N N . THR A 1 85 ? 5.157 1.280 -19.446 1.00 86.12 85 THR A N 1
ATOM 627 C CA . THR A 1 85 ? 6.173 1.503 -20.472 1.00 86.12 85 THR A CA 1
ATOM 628 C C . THR A 1 85 ? 5.582 2.218 -21.680 1.00 86.12 85 THR A C 1
ATOM 630 O O . THR A 1 85 ? 6.139 3.211 -22.129 1.00 86.12 85 THR A O 1
ATOM 633 N N . ARG A 1 86 ? 4.432 1.780 -22.203 1.00 82.88 86 ARG A N 1
ATOM 634 C CA . ARG A 1 86 ? 3.808 2.464 -23.343 1.00 82.88 86 ARG A CA 1
ATOM 635 C C . A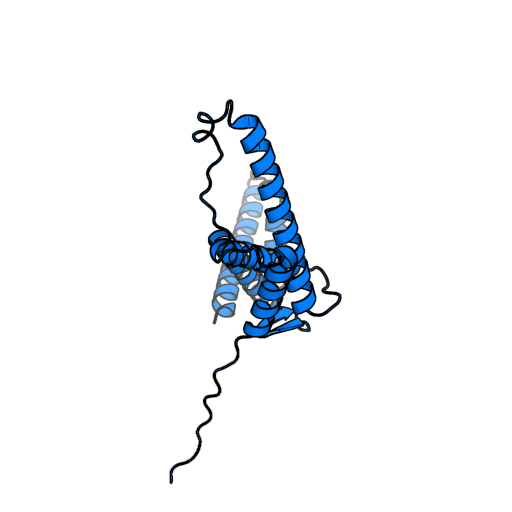RG A 1 86 ? 3.437 3.903 -23.035 1.00 82.88 86 ARG A C 1
ATOM 637 O O . ARG A 1 86 ? 3.606 4.748 -23.909 1.00 82.88 86 ARG A O 1
ATOM 644 N N . ASP A 1 87 ? 2.927 4.174 -21.845 1.00 81.62 87 ASP A N 1
ATOM 645 C CA . ASP A 1 87 ? 2.549 5.521 -21.436 1.00 81.62 87 ASP A CA 1
ATOM 646 C C . ASP A 1 87 ? 3.783 6.403 -21.253 1.00 81.62 87 ASP A C 1
ATOM 648 O O . ASP A 1 87 ? 3.797 7.518 -21.765 1.00 81.62 87 ASP A O 1
ATOM 652 N N . MET A 1 88 ? 4.844 5.882 -20.635 1.00 79.94 88 MET A N 1
ATOM 653 C CA . MET A 1 88 ? 6.134 6.559 -20.517 1.00 79.94 88 MET A CA 1
ATOM 654 C C . MET A 1 88 ? 6.704 6.892 -21.899 1.00 79.94 88 MET A C 1
ATOM 656 O O . MET A 1 88 ? 6.904 8.058 -22.195 1.00 79.94 88 MET A O 1
ATOM 660 N N . PHE A 1 89 ? 6.844 5.923 -22.808 1.00 72.94 89 PHE A N 1
ATOM 661 C CA . PHE A 1 89 ? 7.383 6.174 -24.153 1.00 72.94 89 PHE A CA 1
ATOM 662 C C . PHE A 1 89 ? 6.468 7.042 -25.035 1.00 72.94 89 PHE A C 1
ATOM 664 O O . PHE A 1 89 ? 6.950 7.743 -25.927 1.00 72.94 89 PHE A O 1
ATOM 671 N N . ARG A 1 90 ? 5.148 7.035 -24.802 1.00 70.94 90 ARG A N 1
ATOM 672 C CA . ARG A 1 90 ? 4.221 7.993 -25.427 1.00 70.94 90 ARG A CA 1
ATOM 673 C C . ARG A 1 90 ? 4.441 9.405 -24.897 1.00 70.94 90 ARG A C 1
ATOM 675 O O . ARG A 1 90 ? 4.481 10.321 -25.711 1.00 70.94 90 ARG A O 1
ATOM 682 N N . ARG A 1 91 ? 4.609 9.566 -23.581 1.00 62.38 91 ARG A N 1
ATOM 683 C CA . ARG A 1 91 ? 4.934 10.845 -22.934 1.00 62.38 91 ARG A CA 1
ATOM 684 C C . ARG A 1 91 ? 6.294 11.346 -23.382 1.00 62.38 91 ARG A C 1
ATOM 686 O O . ARG A 1 91 ? 6.346 12.432 -23.914 1.00 62.38 91 ARG A O 1
ATOM 693 N N . THR A 1 92 ? 7.350 10.536 -23.358 1.00 61.34 92 THR A N 1
ATOM 694 C CA . THR A 1 92 ? 8.680 10.939 -23.842 1.00 61.34 92 THR A CA 1
ATOM 695 C C . THR A 1 92 ? 8.652 11.362 -25.311 1.00 61.34 92 THR A C 1
ATOM 697 O O . THR A 1 92 ? 9.368 12.279 -25.697 1.00 61.34 92 THR A O 1
ATOM 700 N N . ARG A 1 93 ? 7.814 10.733 -26.149 1.00 57.16 93 ARG A N 1
ATOM 701 C CA . ARG A 1 93 ? 7.627 11.149 -27.547 1.00 57.16 93 ARG A CA 1
ATOM 702 C C . ARG A 1 93 ? 6.824 12.445 -27.672 1.00 57.16 93 ARG A C 1
ATOM 704 O O . ARG A 1 93 ? 7.182 13.266 -28.510 1.00 57.16 93 ARG A O 1
ATOM 711 N N . ALA A 1 94 ? 5.762 12.618 -26.887 1.00 56.97 94 ALA A N 1
ATOM 712 C CA . ALA A 1 94 ? 4.984 13.853 -26.837 1.00 56.97 94 ALA A CA 1
ATOM 713 C C . ALA A 1 94 ? 5.831 15.006 -26.284 1.00 56.97 94 ALA A C 1
ATOM 715 O O . ALA A 1 94 ? 5.968 16.009 -26.960 1.00 56.97 94 ALA A O 1
ATOM 716 N N . ASP A 1 95 ? 6.530 14.800 -25.172 1.00 52.28 95 ASP A N 1
ATOM 717 C CA . ASP A 1 95 ? 7.482 15.730 -24.573 1.00 52.28 95 ASP A CA 1
ATOM 718 C C . ASP A 1 95 ? 8.655 16.027 -25.507 1.00 52.28 95 ASP A C 1
ATOM 720 O O . ASP A 1 95 ? 9.135 17.146 -25.530 1.00 52.28 95 ASP A O 1
ATOM 724 N N . ALA A 1 96 ? 9.149 15.069 -26.298 1.00 49.06 96 ALA A N 1
ATOM 725 C CA . ALA A 1 96 ? 10.178 15.348 -27.303 1.00 49.06 96 ALA A CA 1
ATOM 726 C C . ALA A 1 96 ? 9.634 16.178 -28.478 1.00 49.06 96 ALA A C 1
ATOM 728 O O . ALA A 1 96 ? 10.381 16.956 -29.069 1.00 49.06 96 ALA A O 1
ATOM 729 N N . LEU A 1 97 ? 8.355 16.019 -28.832 1.00 51.94 97 LEU A N 1
ATOM 730 C CA . LEU A 1 97 ? 7.683 16.835 -29.845 1.00 51.94 97 LEU A CA 1
ATOM 731 C C . LEU A 1 97 ? 7.351 18.234 -29.308 1.00 51.94 97 LEU A C 1
ATOM 733 O O . LEU A 1 97 ? 7.612 19.205 -30.008 1.00 51.94 97 LEU A O 1
ATOM 737 N N . ASP A 1 98 ? 6.871 18.343 -28.071 1.00 48.22 98 ASP A N 1
ATOM 738 C CA . ASP A 1 98 ? 6.600 19.607 -27.384 1.00 48.22 98 ASP A CA 1
ATOM 739 C C . ASP A 1 98 ? 7.903 20.338 -27.060 1.00 48.22 98 ASP A C 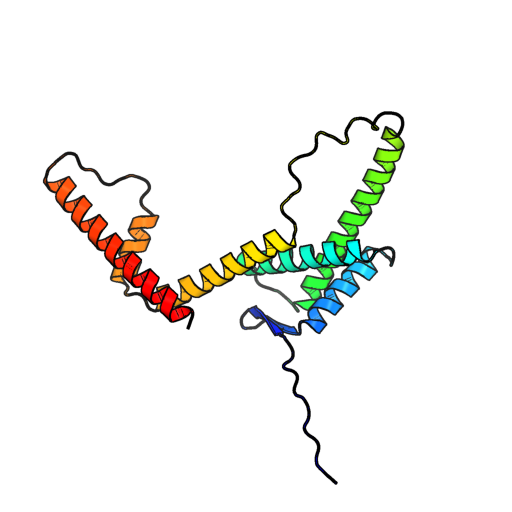1
ATOM 741 O O . ASP A 1 98 ? 8.014 21.513 -27.365 1.00 48.22 98 ASP A O 1
ATOM 745 N N . ARG A 1 99 ? 8.968 19.650 -26.624 1.00 45.69 99 ARG A N 1
ATOM 746 C CA . ARG A 1 99 ? 10.310 20.247 -26.521 1.00 45.69 99 ARG A CA 1
ATOM 747 C C . ARG A 1 99 ? 10.837 20.701 -27.868 1.00 45.69 99 ARG A C 1
ATOM 749 O O . ARG A 1 99 ? 11.509 21.712 -27.896 1.00 45.69 99 ARG A O 1
ATOM 756 N N . ARG A 1 100 ? 10.567 20.017 -28.985 1.00 47.28 100 ARG A N 1
ATOM 757 C CA . ARG A 1 100 ? 10.928 20.535 -30.323 1.00 47.28 100 ARG A CA 1
ATOM 758 C C . ARG A 1 100 ? 10.100 21.761 -30.708 1.00 47.28 100 ARG A C 1
ATOM 760 O O . ARG A 1 100 ? 10.623 22.626 -31.398 1.00 47.28 100 ARG A O 1
ATOM 767 N N . ARG A 1 101 ? 8.847 21.835 -30.253 1.00 43.22 101 ARG A N 1
ATOM 768 C CA . ARG A 1 101 ? 7.946 22.983 -30.431 1.00 43.22 101 ARG A CA 1
ATOM 769 C C . ARG A 1 101 ? 8.351 24.182 -29.565 1.00 43.22 101 ARG A C 1
ATOM 771 O O . ARG A 1 101 ? 8.238 25.313 -30.011 1.00 43.22 101 ARG A O 1
ATOM 778 N N . ASP A 1 102 ? 8.886 23.904 -28.380 1.00 41.44 102 ASP A N 1
ATOM 779 C CA . ASP A 1 102 ? 9.265 24.871 -27.350 1.00 41.44 102 ASP A CA 1
ATOM 780 C C . ASP A 1 102 ? 10.789 25.090 -27.264 1.00 41.44 102 ASP A C 1
ATOM 782 O O . ASP A 1 102 ? 11.248 25.901 -26.467 1.00 41.44 102 ASP A O 1
ATOM 786 N N . SER A 1 103 ? 11.607 24.425 -28.092 1.00 42.25 103 SER A N 1
ATOM 787 C CA . SER A 1 103 ? 13.059 24.685 -28.204 1.00 42.25 103 SER A CA 1
ATOM 788 C C . SER A 1 103 ? 13.345 26.099 -28.712 1.00 42.25 103 SER A C 1
ATOM 790 O O . SER A 1 103 ? 14.470 26.572 -28.591 1.00 42.25 103 SER A O 1
ATOM 792 N N . GLU A 1 104 ? 12.333 26.790 -29.239 1.00 42.00 104 GLU A N 1
ATOM 793 C CA . GLU A 1 104 ? 12.400 28.211 -29.573 1.00 42.00 104 GLU A CA 1
ATOM 794 C C . GLU A 1 104 ? 12.103 29.125 -28.357 1.00 42.00 104 GLU A C 1
ATOM 796 O O . GLU A 1 104 ? 12.349 30.324 -28.434 1.00 42.00 104 GLU A O 1
ATOM 801 N N . ALA A 1 105 ? 11.631 28.595 -27.211 1.00 41.72 105 ALA A N 1
ATOM 802 C CA . ALA A 1 105 ? 11.151 29.411 -26.080 1.00 41.72 105 ALA A CA 1
ATOM 803 C C . ALA A 1 105 ? 11.458 28.923 -24.636 1.00 41.72 105 ALA A C 1
ATOM 805 O O . ALA A 1 105 ? 11.369 29.724 -23.708 1.00 41.72 105 ALA A O 1
ATOM 806 N N . ALA A 1 106 ? 11.823 27.663 -24.374 1.00 36.66 106 ALA A N 1
ATOM 807 C CA . ALA A 1 106 ? 11.726 27.074 -23.024 1.00 36.66 106 ALA A CA 1
ATOM 808 C C . ALA A 1 106 ? 13.052 26.818 -22.279 1.00 36.66 106 ALA A C 1
ATOM 810 O O . ALA A 1 106 ? 13.088 26.015 -21.348 1.00 36.66 106 ALA A O 1
ATOM 811 N N . SER A 1 107 ? 14.136 27.533 -22.597 1.00 37.38 107 SER A N 1
ATOM 812 C CA . SER A 1 107 ? 15.377 27.458 -21.797 1.00 37.38 107 SER A CA 1
ATOM 813 C C . SER A 1 107 ? 15.245 28.057 -20.379 1.00 37.38 107 SER A C 1
ATOM 815 O O . SER A 1 107 ? 16.210 28.025 -19.621 1.00 37.38 107 SER A O 1
ATOM 817 N N . ILE A 1 108 ? 14.083 28.611 -20.005 1.00 40.44 108 ILE A N 1
ATOM 818 C CA . ILE A 1 108 ? 13.885 29.380 -18.759 1.00 40.44 108 ILE A CA 1
ATOM 819 C C . ILE A 1 108 ? 12.963 28.659 -17.746 1.00 40.44 108 ILE A C 1
ATOM 821 O O . ILE A 1 108 ? 12.945 29.001 -16.569 1.00 40.44 108 ILE A O 1
ATOM 825 N N . ALA A 1 109 ? 12.239 27.602 -18.132 1.00 34.72 109 ALA A N 1
ATOM 826 C CA . ALA A 1 109 ? 11.253 26.946 -17.254 1.00 34.72 109 ALA A CA 1
ATOM 827 C C . ALA A 1 109 ? 11.817 25.797 -16.383 1.00 34.72 109 ALA A C 1
ATOM 829 O O . ALA A 1 109 ? 11.048 25.006 -15.841 1.00 34.72 109 ALA A O 1
ATOM 830 N N . TYR A 1 110 ? 13.143 25.683 -16.246 1.00 35.34 110 TYR A N 1
ATOM 831 C CA . TYR A 1 110 ? 13.795 24.592 -15.501 1.00 35.34 110 TYR A CA 1
ATOM 832 C C . TYR A 1 110 ? 13.766 24.788 -13.968 1.00 35.34 110 TYR A C 1
ATOM 834 O O . TYR A 1 110 ? 14.021 23.849 -13.224 1.00 35.34 110 TYR A O 1
ATOM 842 N N . GLU A 1 111 ? 13.410 25.976 -13.466 1.00 33.91 111 GLU A N 1
ATOM 843 C CA . GLU A 1 111 ? 13.512 26.302 -12.029 1.00 33.91 111 GLU A CA 1
ATOM 844 C C . GLU A 1 111 ? 12.194 26.258 -11.232 1.00 33.91 111 GLU A C 1
ATOM 846 O O . GLU A 1 111 ? 12.197 26.555 -10.040 1.00 33.91 111 GLU A O 1
ATOM 851 N N . SER A 1 112 ? 11.052 25.890 -11.828 1.00 31.92 112 SER A N 1
ATOM 852 C CA . SER A 1 112 ? 9.739 26.085 -11.167 1.00 31.92 112 SER A CA 1
ATOM 853 C C . SER A 1 112 ? 8.808 24.866 -11.064 1.00 31.92 112 SER A C 1
ATOM 855 O O . SER A 1 112 ? 7.639 25.021 -10.704 1.00 31.92 112 SER A O 1
ATOM 857 N N . ALA A 1 113 ? 9.289 23.637 -11.275 1.00 35.09 113 ALA A N 1
ATOM 858 C CA . ALA A 1 113 ? 8.463 22.440 -11.085 1.00 35.09 113 ALA A CA 1
ATOM 859 C C . ALA A 1 113 ? 8.578 21.841 -9.664 1.00 35.09 113 ALA A C 1
ATOM 861 O O . ALA A 1 113 ? 9.653 21.695 -9.097 1.00 35.09 113 ALA A O 1
ATOM 862 N N . ARG A 1 114 ? 7.406 21.530 -9.094 1.00 36.84 114 ARG A N 1
ATOM 863 C CA . ARG A 1 114 ? 7.104 20.929 -7.778 1.00 36.84 114 ARG A CA 1
ATOM 864 C C . ARG A 1 114 ? 8.166 19.976 -7.199 1.00 36.84 114 ARG A C 1
ATOM 866 O O . ARG A 1 114 ? 8.604 19.064 -7.874 1.00 36.84 114 ARG A O 1
ATOM 873 N N . CYS A 1 115 ? 8.405 20.106 -5.890 1.00 39.22 115 CYS A N 1
ATOM 874 C CA . CYS A 1 115 ? 9.234 19.244 -5.031 1.00 39.22 115 CYS A CA 1
ATOM 875 C C . CYS A 1 115 ? 9.225 17.742 -5.427 1.00 39.22 115 CYS A C 1
ATOM 877 O O . CYS A 1 115 ? 8.257 17.026 -5.166 1.00 39.22 115 CYS A O 1
ATOM 879 N N . GLU A 1 116 ? 10.326 17.293 -6.041 1.00 44.66 116 GLU A N 1
ATOM 880 C CA . GLU A 1 116 ? 10.537 15.989 -6.702 1.00 44.66 116 GLU A CA 1
ATOM 881 C C . GLU A 1 116 ? 11.100 14.868 -5.790 1.00 44.66 116 GLU A C 1
ATOM 883 O O . GLU A 1 116 ? 11.650 13.885 -6.275 1.00 44.66 116 GLU A O 1
ATOM 888 N N . ALA A 1 117 ? 11.013 14.969 -4.460 1.00 53.69 117 ALA A N 1
ATOM 889 C CA . ALA A 1 117 ? 11.854 14.142 -3.576 1.00 53.69 117 ALA A CA 1
ATOM 890 C C . ALA A 1 117 ? 11.232 12.837 -3.010 1.00 53.69 117 ALA A C 1
ATOM 892 O O . ALA A 1 117 ? 11.848 12.218 -2.143 1.00 53.69 117 ALA A O 1
ATOM 893 N N . GLU A 1 118 ? 10.045 12.381 -3.439 1.00 48.94 118 GLU A N 1
ATOM 894 C CA . GLU A 1 118 ? 9.545 11.036 -3.064 1.00 48.94 118 GLU A CA 1
ATOM 895 C C . GLU A 1 118 ? 9.760 10.052 -4.221 1.00 48.94 118 GLU A C 1
ATOM 897 O O . GLU A 1 118 ? 8.940 9.950 -5.134 1.00 48.94 118 GLU A O 1
ATOM 902 N N . THR A 1 119 ? 10.866 9.304 -4.180 1.00 65.00 119 THR A N 1
ATOM 903 C CA . THR A 1 119 ? 11.135 8.245 -5.160 1.00 65.00 119 THR A CA 1
ATOM 904 C C . THR A 1 119 ? 10.127 7.097 -5.018 1.00 65.00 119 THR A C 1
ATOM 906 O O . THR A 1 119 ? 9.549 6.861 -3.948 1.00 65.00 119 THR A O 1
ATOM 909 N N . ALA A 1 120 ? 9.920 6.328 -6.093 1.00 54.72 120 ALA A N 1
ATOM 910 C CA . ALA A 1 120 ? 9.039 5.157 -6.074 1.00 54.72 120 ALA A CA 1
ATOM 911 C C . ALA A 1 120 ? 9.436 4.133 -4.991 1.00 54.72 120 ALA A C 1
ATOM 913 O O . ALA A 1 120 ? 8.568 3.470 -4.424 1.00 54.72 120 ALA A O 1
ATOM 914 N N . GLU A 1 121 ? 10.725 4.044 -4.654 1.00 54.97 121 GLU A N 1
ATOM 915 C CA . GLU A 1 121 ? 11.245 3.201 -3.573 1.00 54.97 121 GLU A CA 1
ATOM 916 C C . GLU A 1 121 ? 10.838 3.693 -2.182 1.00 54.97 121 GLU A C 1
ATOM 918 O O . GLU A 1 121 ? 10.405 2.891 -1.348 1.00 54.97 121 GLU A O 1
ATOM 923 N N . ILE A 1 122 ? 10.901 5.006 -1.933 1.00 63.41 122 ILE A N 1
ATOM 924 C CA . ILE A 1 122 ? 10.428 5.603 -0.674 1.00 63.41 122 ILE A CA 1
ATOM 925 C C . ILE A 1 122 ? 8.931 5.325 -0.515 1.00 63.41 122 ILE A C 1
ATOM 927 O O . ILE A 1 122 ? 8.471 4.873 0.539 1.00 63.41 122 ILE A O 1
ATOM 931 N N . ARG A 1 123 ? 8.167 5.497 -1.597 1.00 60.06 123 ARG A N 1
ATOM 932 C CA . ARG A 1 123 ? 6.727 5.232 -1.604 1.00 60.06 123 ARG A CA 1
ATOM 933 C C . ARG A 1 123 ? 6.399 3.748 -1.406 1.00 60.06 123 ARG A C 1
ATOM 935 O O . ARG A 1 123 ? 5.479 3.423 -0.654 1.00 60.06 123 ARG A O 1
ATOM 942 N N . LEU A 1 124 ? 7.160 2.845 -2.029 1.00 54.94 124 LEU A N 1
ATOM 943 C CA . LEU A 1 124 ? 7.052 1.393 -1.846 1.00 54.94 124 LEU A CA 1
ATOM 944 C C . LEU A 1 124 ? 7.342 0.977 -0.407 1.00 54.94 124 LEU A C 1
ATOM 946 O O . LEU A 1 124 ? 6.591 0.186 0.160 1.00 54.94 124 LEU A O 1
ATOM 950 N N . THR A 1 125 ? 8.391 1.534 0.193 1.00 63.53 125 THR A N 1
ATOM 951 C CA . THR A 1 125 ? 8.766 1.265 1.585 1.00 63.53 125 THR A CA 1
ATOM 952 C C . THR A 1 125 ? 7.655 1.715 2.528 1.00 63.53 125 THR A C 1
ATOM 954 O O . THR A 1 125 ? 7.183 0.928 3.346 1.00 63.53 125 THR A O 1
ATOM 957 N N . ARG A 1 126 ? 7.122 2.927 2.334 1.00 62.69 126 ARG A N 1
ATOM 958 C CA . ARG A 1 126 ? 5.986 3.452 3.106 1.00 62.69 126 ARG A CA 1
ATOM 959 C C . ARG A 1 126 ? 4.729 2.586 2.981 1.00 62.69 126 ARG A C 1
ATOM 961 O O . ARG A 1 126 ? 4.041 2.340 3.975 1.00 62.69 126 ARG A O 1
ATOM 968 N N . LEU A 1 127 ? 4.410 2.106 1.781 1.00 61.81 127 LEU A N 1
ATOM 969 C CA . LEU A 1 127 ? 3.260 1.223 1.563 1.00 61.81 127 LEU A CA 1
ATOM 970 C C . LEU A 1 127 ? 3.484 -0.179 2.128 1.00 61.81 127 LEU A C 1
ATOM 972 O O . LEU A 1 127 ? 2.559 -0.739 2.710 1.00 61.81 127 LEU A O 1
ATOM 976 N N . GLY A 1 128 ? 4.697 -0.722 2.020 1.00 53.25 128 GLY A N 1
ATOM 977 C CA . GLY A 1 128 ? 5.092 -1.985 2.641 1.00 53.25 128 GLY A CA 1
ATOM 978 C C . GLY A 1 128 ? 4.998 -1.923 4.164 1.00 53.25 128 GLY A C 1
ATOM 979 O O . GLY A 1 128 ? 4.398 -2.801 4.782 1.00 53.25 128 GLY A O 1
ATOM 980 N N . GLU A 1 129 ? 5.486 -0.839 4.769 1.00 64.88 129 GLU A N 1
ATOM 981 C CA . GLU A 1 129 ? 5.306 -0.565 6.193 1.00 64.88 129 GLU A CA 1
ATOM 982 C C . GLU A 1 129 ? 3.833 -0.453 6.572 1.00 64.88 129 GLU A C 1
ATOM 984 O O . GLU A 1 129 ? 3.422 -0.993 7.594 1.00 64.88 129 GLU A O 1
ATOM 989 N N . THR A 1 130 ? 3.030 0.240 5.763 1.00 64.38 130 THR A N 1
ATOM 990 C CA . THR A 1 130 ? 1.592 0.393 6.015 1.00 64.38 130 THR A CA 1
ATOM 991 C C . THR A 1 130 ? 0.890 -0.961 5.946 1.00 64.38 130 THR A C 1
ATOM 993 O O . THR A 1 130 ? 0.142 -1.300 6.856 1.00 64.38 130 THR A O 1
ATOM 996 N N . ALA A 1 131 ? 1.182 -1.778 4.932 1.00 61.97 131 ALA A N 1
ATOM 997 C CA . ALA A 1 131 ? 0.618 -3.114 4.778 1.00 61.97 131 ALA A CA 1
ATOM 998 C C . ALA A 1 131 ? 1.032 -4.051 5.924 1.00 61.97 131 ALA A C 1
ATOM 1000 O O . ALA A 1 131 ? 0.190 -4.774 6.460 1.00 61.97 131 ALA A O 1
ATOM 1001 N N . LEU A 1 132 ? 2.300 -4.001 6.347 1.00 68.19 132 LEU A N 1
ATOM 1002 C CA . LEU A 1 132 ? 2.793 -4.750 7.501 1.00 68.19 132 LEU A CA 1
ATOM 1003 C C . LEU A 1 132 ? 2.110 -4.287 8.794 1.00 68.19 132 LEU A C 1
ATOM 1005 O O . LEU A 1 132 ? 1.611 -5.121 9.549 1.00 68.19 132 LEU A O 1
ATOM 1009 N N . LYS A 1 133 ? 2.015 -2.969 9.021 1.00 69.94 133 LYS A N 1
ATOM 1010 C CA . LYS A 1 133 ? 1.289 -2.373 10.155 1.00 69.94 133 LYS A CA 1
ATOM 1011 C C . LYS A 1 133 ? -0.173 -2.826 10.154 1.00 69.94 133 LYS A C 1
ATOM 1013 O O . LYS A 1 133 ? -0.657 -3.275 11.187 1.00 69.94 133 LYS A O 1
ATOM 1018 N N . SER A 1 134 ? -0.858 -2.805 9.009 1.00 69.94 134 SER A N 1
ATOM 1019 C CA . SER A 1 134 ? -2.240 -3.285 8.876 1.00 69.94 134 SER A CA 1
ATOM 1020 C C . SER A 1 134 ? -2.378 -4.783 9.159 1.00 69.94 134 SER A C 1
ATOM 1022 O O . SER A 1 134 ? -3.324 -5.187 9.833 1.00 69.94 134 SER A O 1
ATOM 1024 N N . ALA A 1 135 ? -1.446 -5.614 8.687 1.00 69.31 135 ALA A N 1
ATOM 1025 C CA . ALA A 1 135 ? -1.461 -7.055 8.938 1.00 69.31 135 ALA A CA 1
ATOM 1026 C C . ALA A 1 135 ? -1.236 -7.382 10.424 1.00 69.31 135 ALA A C 1
ATOM 1028 O O . ALA A 1 135 ? -1.973 -8.186 11.002 1.00 69.31 135 ALA A O 1
ATOM 1029 N N . LEU A 1 136 ? -0.262 -6.722 11.057 1.00 72.88 136 LEU A N 1
ATOM 1030 C CA . LEU A 1 136 ? 0.014 -6.854 12.488 1.00 72.88 136 LEU A CA 1
ATOM 1031 C C . LEU A 1 136 ? -1.166 -6.364 13.330 1.00 72.88 136 LEU A C 1
ATOM 1033 O O . LEU A 1 136 ? -1.577 -7.057 14.259 1.00 72.88 136 LEU A O 1
ATOM 1037 N N . LEU A 1 137 ? -1.762 -5.225 12.965 1.00 78.31 137 LEU A N 1
ATOM 1038 C CA . LEU A 1 137 ? -2.945 -4.685 13.632 1.00 78.31 137 LEU A CA 1
ATOM 1039 C C . LEU A 1 137 ? -4.136 -5.642 13.515 1.00 78.31 137 LEU A C 1
ATOM 1041 O O . LEU A 1 137 ? -4.829 -5.874 14.499 1.00 78.31 137 LEU A O 1
ATOM 1045 N N . ARG A 1 138 ? -4.355 -6.249 12.344 1.00 79.44 138 ARG A N 1
ATOM 1046 C CA . ARG A 1 138 ? -5.429 -7.231 12.136 1.00 79.44 138 ARG A CA 1
ATOM 1047 C C . ARG A 1 138 ? -5.256 -8.456 13.036 1.00 79.44 138 ARG A C 1
ATOM 1049 O O . ARG A 1 138 ? -6.185 -8.815 13.753 1.00 79.44 138 ARG A O 1
ATOM 1056 N N . LYS A 1 139 ? -4.054 -9.039 13.061 1.00 80.56 139 LYS A N 1
ATOM 1057 C CA . LYS A 1 139 ? -3.707 -10.183 13.924 1.00 80.56 139 LYS A CA 1
ATOM 1058 C C . LYS A 1 139 ? -3.812 -9.832 15.415 1.00 80.56 139 LYS A C 1
ATOM 1060 O O . LYS A 1 139 ? -4.222 -10.664 16.220 1.00 80.56 139 LYS A O 1
ATOM 1065 N N . ALA A 1 140 ? -3.461 -8.604 15.794 1.00 82.31 140 ALA A N 1
ATOM 1066 C CA . ALA A 1 140 ? -3.614 -8.109 17.159 1.00 82.31 140 ALA A CA 1
ATOM 1067 C C . ALA A 1 140 ? -5.091 -7.926 17.545 1.00 82.31 140 ALA A C 1
ATOM 1069 O O . ALA A 1 140 ? -5.501 -8.347 18.627 1.00 82.31 140 ALA A O 1
ATOM 1070 N N . LEU A 1 141 ? -5.911 -7.369 16.649 1.00 84.56 141 LEU A N 1
ATOM 1071 C CA . LEU A 1 141 ? -7.351 -7.200 16.858 1.00 84.56 141 LEU A CA 1
ATOM 1072 C C . LEU A 1 141 ? -8.073 -8.545 17.002 1.00 84.56 141 LEU A C 1
ATOM 1074 O O . LEU A 1 141 ? -8.947 -8.657 17.853 1.00 84.56 141 LEU A O 1
ATOM 1078 N N . GLU A 1 142 ? -7.681 -9.579 16.256 1.00 85.50 142 GLU A N 1
ATOM 1079 C CA . GLU A 1 142 ? -8.215 -10.947 16.413 1.00 85.50 142 GLU A CA 1
ATOM 1080 C C . GLU A 1 142 ? -7.970 -11.534 17.814 1.00 85.50 142 GLU A C 1
ATOM 1082 O O . GLU A 1 142 ? -8.768 -12.329 18.302 1.00 85.50 142 GLU A O 1
ATOM 1087 N N . ARG A 1 143 ? -6.884 -11.124 18.480 1.00 83.94 143 ARG A N 1
ATOM 1088 C CA . ARG A 1 143 ? -6.522 -11.549 19.845 1.00 83.94 143 ARG A CA 1
ATOM 1089 C C . ARG A 1 143 ? -7.078 -10.624 20.932 1.00 83.94 143 ARG A C 1
ATOM 1091 O O . ARG A 1 143 ? -6.937 -10.912 22.119 1.00 83.94 143 ARG A O 1
ATOM 1098 N N . THR A 1 144 ? -7.674 -9.501 20.539 1.00 86.00 144 THR A N 1
ATOM 1099 C CA . THR A 1 144 ? -8.205 -8.491 21.457 1.00 86.00 144 THR A CA 1
ATOM 1100 C C . THR A 1 144 ? -9.638 -8.846 21.856 1.00 86.00 144 THR A C 1
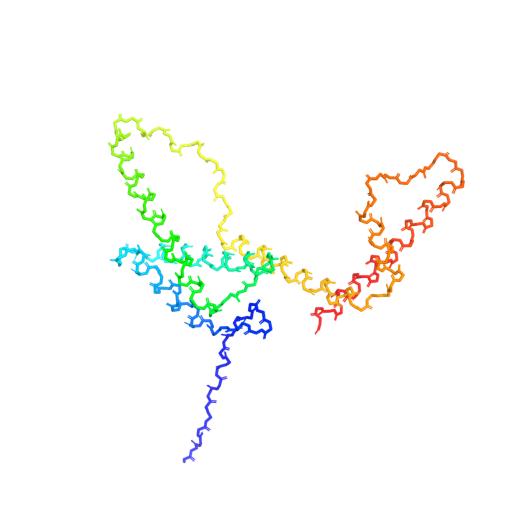ATOM 1102 O O . THR A 1 144 ? -10.452 -9.239 21.019 1.00 86.00 144 THR A O 1
ATOM 1105 N N . LYS A 1 145 ? -9.970 -8.678 23.140 1.00 90.44 145 LYS A N 1
ATOM 1106 C CA . LYS A 1 145 ? -11.318 -8.946 23.668 1.00 90.44 145 LYS A CA 1
ATOM 1107 C C . LYS A 1 145 ? -12.372 -8.082 22.973 1.00 90.44 145 LYS A C 1
ATOM 1109 O O . LYS A 1 145 ? -12.126 -6.915 22.679 1.00 90.44 145 LYS A O 1
ATOM 1114 N N . ASP A 1 146 ? -13.569 -8.627 22.787 1.00 89.69 146 ASP A N 1
ATOM 1115 C CA . ASP A 1 146 ? -14.696 -7.964 22.111 1.00 89.69 146 ASP A CA 1
ATOM 1116 C C . ASP A 1 146 ? -15.054 -6.623 22.754 1.00 89.69 146 ASP A C 1
ATOM 1118 O O . ASP A 1 146 ? -15.292 -5.643 22.052 1.00 89.69 146 ASP A O 1
ATOM 1122 N N . SER A 1 147 ? -14.995 -6.549 24.088 1.00 90.00 147 SER A N 1
ATOM 1123 C CA . SER A 1 147 ? -15.215 -5.312 24.842 1.00 90.00 147 SER A CA 1
ATOM 1124 C C . SER A 1 147 ? -14.210 -4.216 24.481 1.00 90.00 147 SER A C 1
ATOM 1126 O O . SER A 1 147 ? -14.583 -3.058 24.328 1.00 90.00 147 SER A O 1
ATOM 1128 N N . ASP A 1 148 ? -12.936 -4.574 24.313 1.00 88.88 148 ASP A N 1
ATOM 1129 C CA . ASP A 1 148 ? -11.875 -3.618 23.991 1.00 88.88 148 ASP A CA 1
ATOM 1130 C C . ASP A 1 148 ? -11.962 -3.204 22.515 1.00 88.88 148 ASP A C 1
ATOM 1132 O O . ASP A 1 148 ? -11.785 -2.030 22.191 1.00 88.88 148 ASP A O 1
ATOM 1136 N N . ARG A 1 149 ? -12.327 -4.138 21.624 1.00 88.12 149 ARG A N 1
ATOM 1137 C CA . ARG A 1 149 ? -12.621 -3.837 20.214 1.00 88.12 149 ARG A CA 1
ATOM 1138 C C . ARG A 1 149 ? -13.784 -2.857 20.072 1.00 88.12 149 ARG A C 1
ATOM 1140 O O . ARG A 1 149 ? -13.681 -1.913 19.293 1.00 88.12 149 ARG A O 1
ATOM 1147 N N . PHE A 1 150 ? -14.855 -3.052 20.840 1.00 90.81 150 PHE A N 1
ATOM 1148 C CA . PHE A 1 150 ? -16.001 -2.146 20.860 1.00 90.81 150 PHE A CA 1
ATOM 1149 C C . PHE A 1 150 ? -15.604 -0.741 21.327 1.00 90.81 150 PHE A C 1
ATOM 1151 O O . PHE A 1 150 ? -15.939 0.238 20.666 1.00 90.81 150 PHE A O 1
ATOM 1158 N N . VAL A 1 151 ? -14.828 -0.634 22.412 1.00 90.44 151 VAL A N 1
ATOM 1159 C CA . VAL A 1 151 ? -14.328 0.656 22.919 1.00 90.44 151 VAL A CA 1
ATOM 1160 C C . VAL A 1 151 ? -13.460 1.370 21.878 1.00 90.44 151 VAL A C 1
ATOM 1162 O O . VAL A 1 151 ? -13.639 2.563 21.647 1.00 90.44 151 VAL A O 1
ATOM 1165 N N . LEU A 1 152 ? -12.550 0.657 21.211 1.00 89.06 152 LEU A N 1
ATOM 1166 C CA . LEU A 1 152 ? -11.702 1.226 20.157 1.00 89.06 152 LEU A CA 1
ATOM 1167 C C . LEU A 1 152 ? -12.517 1.687 18.942 1.00 89.06 152 LEU A C 1
ATOM 1169 O O . LEU A 1 152 ? -12.259 2.763 18.407 1.00 89.06 152 LEU A O 1
ATOM 1173 N N . ALA A 1 153 ? -13.510 0.902 18.519 1.00 87.44 153 ALA A N 1
ATOM 1174 C CA . ALA A 1 153 ? -14.394 1.268 17.417 1.00 87.44 153 ALA A CA 1
ATOM 1175 C C . ALA A 1 153 ? -15.236 2.506 17.760 1.00 87.44 153 ALA A C 1
ATOM 1177 O O . ALA A 1 153 ? -15.298 3.438 16.963 1.00 87.44 153 ALA A O 1
ATOM 1178 N N . ALA A 1 154 ? -15.813 2.556 18.964 1.00 86.38 154 ALA A N 1
ATOM 1179 C CA . ALA A 1 154 ? -16.559 3.713 19.454 1.00 86.38 154 ALA A CA 1
ATOM 1180 C C . ALA A 1 154 ? -15.674 4.966 19.553 1.00 86.38 154 ALA A C 1
ATOM 1182 O O . ALA A 1 154 ? -16.114 6.062 19.213 1.00 86.38 154 ALA A O 1
ATOM 1183 N N . MET A 1 155 ? -14.410 4.806 19.961 1.00 86.88 155 MET A N 1
ATOM 1184 C CA . MET A 1 155 ? -13.438 5.897 19.992 1.00 86.88 155 MET A CA 1
ATOM 1185 C C . MET A 1 155 ? -13.165 6.467 18.594 1.00 86.88 155 MET A C 1
ATOM 1187 O O . MET A 1 155 ? -13.102 7.684 18.454 1.00 86.88 155 MET A O 1
ATOM 1191 N N . LEU A 1 156 ? -13.006 5.604 17.583 1.00 85.06 156 LEU A N 1
ATOM 1192 C CA . LEU A 1 156 ? -12.718 5.996 16.196 1.00 85.06 156 LEU A CA 1
ATOM 1193 C C . LEU A 1 156 ? -13.938 6.557 15.456 1.00 85.06 156 LEU A C 1
ATOM 1195 O O . LEU A 1 156 ? -13.778 7.410 14.591 1.00 85.06 156 LEU A O 1
ATOM 1199 N N . ALA A 1 157 ? -15.140 6.083 15.783 1.00 81.31 157 ALA A N 1
ATOM 1200 C CA . ALA A 1 157 ? -16.388 6.551 15.182 1.00 81.31 157 ALA A CA 1
ATOM 1201 C C . ALA A 1 157 ? -16.863 7.900 15.746 1.00 81.31 157 ALA A C 1
ATOM 1203 O O . ALA A 1 157 ? -17.789 8.505 15.214 1.00 81.31 157 ALA A O 1
ATOM 1204 N N . ARG A 1 158 ? -16.275 8.362 16.853 1.00 83.75 158 ARG A N 1
ATOM 1205 C CA . ARG A 1 158 ? -16.707 9.582 17.528 1.00 83.75 158 ARG A CA 1
ATOM 1206 C C . ARG A 1 158 ? -16.152 10.820 16.826 1.00 83.75 158 ARG A C 1
ATOM 1208 O O . ARG A 1 158 ? -14.963 11.114 16.909 1.00 83.75 158 ARG A O 1
ATOM 1215 N N . GLU A 1 159 ? -17.053 11.566 16.197 1.00 80.06 159 GLU A N 1
ATOM 1216 C CA . GLU A 1 159 ? -16.746 12.805 15.470 1.00 80.06 159 GLU A CA 1
ATOM 1217 C C . GLU A 1 159 ? -16.569 14.015 16.398 1.00 80.06 159 GLU A C 1
ATOM 1219 O O . GLU A 1 159 ? -15.830 14.945 16.078 1.00 80.06 159 GLU A O 1
ATOM 1224 N N . THR A 1 160 ? -17.221 14.005 17.566 1.00 77.75 160 THR A N 1
ATOM 1225 C CA . THR A 1 160 ? -17.235 15.131 18.508 1.00 77.75 160 THR A CA 1
ATOM 1226 C C . THR A 1 160 ? -16.650 14.763 19.876 1.00 77.75 160 THR A C 1
ATOM 1228 O O . THR A 1 160 ? -16.853 13.652 20.372 1.00 77.75 160 THR A O 1
ATOM 1231 N N . PRO A 1 161 ? -15.911 15.674 20.539 1.00 83.81 161 PRO A N 1
ATOM 1232 C CA . PRO A 1 161 ? -15.414 15.439 21.893 1.00 83.81 161 PRO A CA 1
ATOM 1233 C C . PRO A 1 161 ? -16.551 15.170 22.887 1.00 83.81 161 PRO A C 1
ATOM 1235 O O . PRO A 1 161 ? -17.628 15.751 22.786 1.00 83.81 161 PRO A O 1
ATOM 1238 N N . MET A 1 162 ? -16.295 14.323 23.889 1.00 84.19 162 MET A N 1
ATOM 1239 C CA . MET A 1 162 ? -17.280 14.060 24.942 1.00 84.19 162 MET A CA 1
ATOM 1240 C C . MET A 1 162 ? -17.597 15.338 25.739 1.00 84.19 162 MET A C 1
ATOM 1242 O O . MET A 1 162 ? -16.660 16.071 26.082 1.00 84.19 162 MET A O 1
ATOM 1246 N N . PRO A 1 163 ? -18.877 15.588 26.074 1.00 82.94 163 PRO A N 1
ATOM 1247 C CA . PRO A 1 163 ? -19.281 16.743 26.866 1.00 82.94 163 PRO A CA 1
ATOM 1248 C C . PRO A 1 163 ? -18.671 16.693 28.272 1.00 82.94 163 PRO A C 1
ATOM 1250 O O . PRO A 1 163 ? -18.372 15.626 28.815 1.00 82.94 163 PRO A O 1
ATOM 1253 N N . ARG A 1 164 ? -18.419 17.877 28.840 1.00 88.75 164 ARG A N 1
ATOM 1254 C CA . ARG A 1 164 ? -17.727 18.071 30.129 1.00 88.75 164 ARG A CA 1
ATOM 1255 C C . ARG A 1 164 ? -18.307 19.233 30.947 1.00 88.75 164 ARG A C 1
ATOM 1257 O O . ARG A 1 164 ? -17.598 19.788 31.787 1.00 88.75 164 ARG A O 1
ATOM 1264 N N . GLY A 1 165 ? -19.544 19.635 30.671 1.00 83.44 165 GLY A N 1
ATOM 1265 C CA . GLY A 1 165 ? -20.193 20.788 31.287 1.00 83.44 165 GLY A CA 1
ATOM 1266 C C . GLY A 1 165 ? -20.468 20.576 32.772 1.00 83.44 165 GLY A C 1
ATOM 1267 O O . GLY A 1 165 ? -20.071 21.404 33.593 1.00 83.44 165 GLY A O 1
ATOM 1268 N N . ASP A 1 166 ? -21.070 19.445 33.141 1.00 92.50 166 ASP A N 1
ATOM 1269 C CA . ASP A 1 166 ? -21.402 19.144 34.537 1.00 92.50 166 ASP A CA 1
ATOM 1270 C C . ASP A 1 166 ? -20.499 18.064 35.182 1.00 92.50 166 ASP A C 1
ATOM 1272 O O . ASP A 1 166 ? -19.555 17.521 34.593 1.00 92.50 166 ASP A O 1
ATOM 1276 N N . ALA A 1 167 ? -20.707 17.797 36.475 1.00 88.81 167 ALA A N 1
ATOM 1277 C CA . ALA A 1 167 ? -19.922 16.802 37.210 1.00 88.81 167 ALA A CA 1
ATOM 1278 C C . ALA A 1 167 ? -20.181 15.355 36.741 1.00 88.81 167 ALA A C 1
ATOM 1280 O O . ALA A 1 167 ? -19.257 14.536 36.768 1.00 88.81 167 ALA A O 1
ATOM 1281 N N . ALA A 1 168 ? -21.401 15.041 36.301 1.00 89.69 168 ALA A N 1
ATOM 1282 C CA . ALA A 1 168 ? -21.768 13.716 35.813 1.00 89.69 168 ALA A CA 1
ATOM 1283 C C . ALA A 1 168 ? -21.142 13.450 34.435 1.00 89.69 168 ALA A C 1
ATOM 1285 O O . ALA A 1 168 ? -20.516 12.407 34.235 1.00 89.69 168 ALA A O 1
ATOM 1286 N N . GLU A 1 169 ? -21.199 14.431 33.536 1.00 86.62 169 GLU A N 1
ATOM 1287 C CA . GLU A 1 169 ? -20.563 14.428 32.220 1.00 86.62 169 GLU A CA 1
ATOM 1288 C C . GLU A 1 169 ? -19.046 14.267 32.334 1.00 86.62 169 GLU A C 1
ATOM 1290 O O . GLU A 1 169 ? -18.459 13.395 31.691 1.00 86.62 169 GLU A O 1
ATOM 1295 N N . ARG A 1 170 ? -18.390 15.019 33.229 1.00 89.81 170 ARG A N 1
A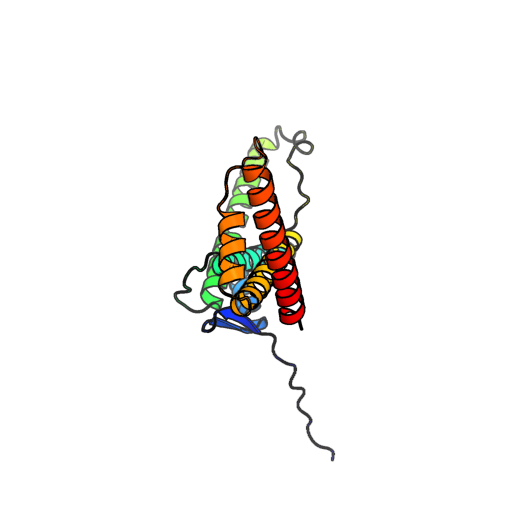TOM 1296 C CA . ARG A 1 170 ? -16.943 14.867 33.472 1.00 89.81 170 ARG A CA 1
ATOM 1297 C C . ARG A 1 170 ? -16.581 13.477 33.990 1.00 89.81 170 ARG A C 1
ATOM 1299 O O . ARG A 1 170 ? -15.584 12.902 33.549 1.00 89.81 170 ARG A O 1
ATOM 1306 N N . LYS A 1 171 ? -17.384 12.911 34.896 1.00 92.94 171 LYS A N 1
ATOM 1307 C CA . LYS A 1 171 ? -17.173 11.552 35.415 1.00 92.94 171 LYS A CA 1
ATOM 1308 C C . LYS A 1 171 ? -17.313 10.504 34.305 1.00 92.94 171 LYS A C 1
ATOM 1310 O O . LYS A 1 171 ? -16.448 9.635 34.191 1.00 92.94 171 LYS A O 1
ATOM 1315 N N . ALA A 1 172 ? -18.344 10.612 33.467 1.00 88.06 172 ALA A N 1
ATOM 1316 C CA . ALA A 1 172 ? -18.569 9.721 32.329 1.00 88.06 172 ALA A CA 1
ATOM 1317 C C . ALA A 1 172 ? -17.456 9.834 31.271 1.00 88.06 172 ALA A C 1
ATOM 1319 O O . ALA A 1 172 ? -16.926 8.815 30.816 1.00 88.06 172 ALA A O 1
ATOM 1320 N N . ALA A 1 173 ? -17.032 11.056 30.939 1.00 88.12 173 ALA A N 1
ATOM 1321 C CA . ALA A 1 173 ? -15.946 11.304 29.995 1.00 88.12 173 ALA A CA 1
ATOM 1322 C C . ALA A 1 173 ? -14.610 10.729 30.491 1.00 88.12 173 ALA A C 1
ATOM 1324 O O . ALA A 1 173 ? -13.872 10.121 29.717 1.00 88.12 173 ALA A O 1
ATOM 1325 N N . ASN A 1 174 ? -14.308 10.866 31.786 1.00 92.00 174 ASN A N 1
ATOM 1326 C CA . ASN A 1 174 ? -13.086 10.319 32.377 1.00 92.00 174 ASN A CA 1
ATOM 1327 C C . ASN A 1 174 ? -13.104 8.787 32.433 1.00 92.00 174 ASN A C 1
ATOM 1329 O O . ASN A 1 174 ? -12.097 8.153 32.120 1.00 92.00 174 ASN A O 1
ATOM 1333 N N . ALA A 1 175 ? -14.242 8.180 32.784 1.00 90.81 175 ALA A N 1
ATOM 1334 C CA . ALA A 1 175 ? -14.393 6.725 32.769 1.00 90.81 175 ALA A CA 1
ATOM 1335 C C . ALA A 1 175 ? -14.185 6.152 31.357 1.00 90.81 175 ALA A C 1
ATOM 1337 O O . ALA A 1 175 ? -13.457 5.174 31.179 1.00 90.81 175 ALA A O 1
ATOM 1338 N N . THR A 1 176 ? -14.758 6.815 30.353 1.00 89.69 176 THR A N 1
ATOM 1339 C CA . THR A 1 176 ? -14.626 6.439 28.942 1.00 89.69 176 THR A CA 1
ATOM 1340 C C . THR A 1 176 ? -13.188 6.609 28.447 1.00 89.69 176 THR A C 1
ATOM 1342 O O . THR A 1 176 ? -12.616 5.673 27.894 1.00 89.69 176 THR A O 1
ATOM 1345 N N . ALA A 1 177 ? -12.539 7.739 28.746 1.00 89.56 177 ALA A N 1
ATOM 1346 C CA . ALA A 1 177 ? -11.134 7.967 28.400 1.00 89.56 177 ALA A CA 1
ATOM 1347 C C . ALA A 1 177 ? -10.195 6.929 29.042 1.00 89.56 177 ALA A C 1
ATOM 1349 O O . ALA A 1 177 ? -9.228 6.483 28.420 1.00 89.56 177 ALA A O 1
ATOM 1350 N N . GLN A 1 178 ? -10.491 6.502 30.272 1.00 93.38 178 GLN A N 1
ATOM 1351 C CA . GLN A 1 178 ? -9.721 5.466 30.953 1.00 93.38 178 GLN A CA 1
ATOM 1352 C C . GLN A 1 178 ? -9.934 4.081 30.326 1.00 93.38 178 GLN A C 1
ATOM 1354 O O . GLN A 1 178 ? -8.977 3.312 30.208 1.00 93.38 178 GLN A O 1
ATOM 1359 N N . ALA A 1 179 ? -11.158 3.758 29.901 1.00 89.50 179 ALA A N 1
ATOM 1360 C CA . ALA A 1 179 ? -11.440 2.538 29.146 1.00 89.50 179 ALA A CA 1
ATOM 1361 C C . ALA A 1 179 ? -10.694 2.529 27.800 1.00 89.50 179 ALA A C 1
ATOM 1363 O O . ALA A 1 179 ? -10.030 1.548 27.473 1.00 89.50 179 ALA A O 1
ATOM 1364 N N . GLU A 1 180 ? -10.712 3.645 27.072 1.00 91.50 180 GLU A N 1
ATOM 1365 C CA . GLU A 1 180 ? -10.002 3.820 25.798 1.00 91.50 180 GLU A CA 1
ATOM 1366 C C . GLU A 1 180 ? -8.489 3.731 25.947 1.00 91.50 180 GLU A C 1
ATOM 1368 O O . GLU A 1 180 ? -7.810 3.135 25.111 1.00 91.50 180 GLU A O 1
ATOM 1373 N N . LYS A 1 181 ? -7.939 4.307 27.020 1.00 92.75 181 LYS A N 1
ATOM 1374 C CA . LYS A 1 181 ? -6.522 4.158 27.350 1.00 92.75 181 LYS A CA 1
ATOM 1375 C C . LYS A 1 181 ? -6.170 2.681 27.541 1.00 92.75 181 LYS A C 1
ATOM 1377 O O . LYS A 1 181 ? -5.300 2.176 26.844 1.00 92.75 181 LYS A O 1
ATOM 1382 N N . ARG A 1 182 ? -6.903 1.966 28.402 1.00 91.56 182 ARG A N 1
ATOM 1383 C CA . ARG A 1 182 ? -6.662 0.534 28.663 1.00 91.56 182 ARG A CA 1
ATOM 1384 C C . ARG A 1 182 ? -6.790 -0.321 27.401 1.00 91.56 182 ARG A C 1
ATOM 1386 O O . ARG A 1 182 ? -5.994 -1.235 27.211 1.00 91.56 182 ARG A O 1
ATOM 1393 N N . ALA A 1 183 ? -7.773 -0.036 26.548 1.00 88.69 183 ALA A N 1
ATOM 1394 C CA . ALA A 1 183 ? -7.960 -0.756 25.292 1.00 88.69 183 ALA A CA 1
ATOM 1395 C C . ALA A 1 183 ? -6.798 -0.509 24.310 1.00 88.69 183 ALA A C 1
ATOM 1397 O O . ALA A 1 183 ? -6.332 -1.450 23.669 1.00 88.69 183 ALA A O 1
ATOM 1398 N N . ARG A 1 184 ? -6.274 0.725 24.235 1.00 90.56 184 ARG A N 1
ATOM 1399 C CA . ARG A 1 184 ? -5.077 1.057 23.439 1.00 90.56 184 ARG A CA 1
ATOM 1400 C C . ARG A 1 184 ? -3.812 0.396 23.972 1.00 90.56 184 ARG A C 1
ATOM 1402 O O . ARG A 1 184 ? -3.041 -0.137 23.175 1.00 90.56 184 ARG A O 1
ATOM 1409 N N . ASP A 1 185 ? -3.616 0.398 25.287 1.00 90.94 185 ASP A N 1
ATOM 1410 C CA . ASP A 1 185 ? -2.454 -0.231 25.921 1.00 90.94 185 ASP A CA 1
ATOM 1411 C C . ASP A 1 185 ? -2.431 -1.736 25.592 1.00 90.94 185 ASP A C 1
ATOM 1413 O O . ASP A 1 185 ? -1.443 -2.252 25.069 1.00 90.94 185 ASP A O 1
ATOM 1417 N N . ARG A 1 186 ? -3.573 -2.421 25.747 1.00 89.81 186 ARG A N 1
ATOM 1418 C CA . ARG A 1 186 ? -3.718 -3.847 25.399 1.00 89.81 186 ARG A CA 1
ATOM 1419 C C . ARG A 1 186 ? -3.556 -4.127 23.909 1.00 89.81 186 ARG A C 1
ATOM 1421 O O . ARG A 1 186 ? -2.948 -5.129 23.543 1.00 89.81 186 ARG A O 1
ATOM 1428 N N . LEU A 1 187 ? -4.078 -3.259 23.039 1.00 88.12 187 LEU A N 1
ATOM 1429 C CA . LEU A 1 187 ? -3.862 -3.389 21.597 1.00 88.12 187 LEU A CA 1
ATOM 1430 C C . LEU A 1 187 ? -2.374 -3.251 21.254 1.00 88.12 187 LEU A C 1
ATOM 1432 O O . LEU A 1 187 ? -1.866 -3.999 20.424 1.00 88.12 187 LEU A O 1
ATOM 1436 N N . THR A 1 188 ? -1.663 -2.336 21.912 1.00 87.31 188 THR A N 1
ATOM 1437 C CA . THR A 1 188 ? -0.222 -2.132 21.711 1.00 87.31 188 THR A CA 1
ATOM 1438 C C . THR A 1 188 ? 0.576 -3.365 22.135 1.00 87.31 188 THR A C 1
ATOM 1440 O O . THR A 1 188 ? 1.430 -3.834 21.381 1.00 87.31 188 THR A O 1
ATOM 1443 N N . GLU A 1 189 ? 0.252 -3.962 23.284 1.00 87.56 189 GLU A N 1
ATOM 1444 C CA . GLU A 1 189 ? 0.826 -5.242 23.722 1.00 87.56 189 GLU A CA 1
ATOM 1445 C C . GLU A 1 189 ? 0.512 -6.387 22.740 1.00 87.56 189 GLU A C 1
ATOM 1447 O O . GLU A 1 189 ? 1.385 -7.193 22.391 1.00 87.56 189 GLU A O 1
ATOM 1452 N N . ALA A 1 190 ? -0.723 -6.446 22.234 1.00 83.88 190 ALA A N 1
ATOM 1453 C CA . ALA A 1 190 ? -1.142 -7.433 21.243 1.00 83.88 190 ALA A CA 1
ATOM 1454 C C . ALA A 1 190 ? -0.395 -7.269 19.906 1.00 83.88 190 ALA A C 1
ATOM 1456 O O . ALA A 1 190 ? -0.004 -8.265 19.300 1.00 83.88 190 ALA A O 1
ATOM 1457 N N . VAL A 1 191 ? -0.126 -6.036 19.464 1.00 82.44 191 VAL A N 1
ATOM 1458 C CA . VAL A 1 191 ? 0.712 -5.756 18.285 1.00 82.44 191 VAL A CA 1
ATOM 1459 C C . VAL A 1 191 ? 2.163 -6.172 18.544 1.00 82.44 191 VAL A C 1
ATOM 1461 O O . VAL A 1 191 ? 2.742 -6.890 17.732 1.00 82.44 191 VAL A O 1
ATOM 1464 N N . GLY A 1 192 ? 2.738 -5.817 19.697 1.00 78.88 192 GLY A N 1
ATOM 1465 C CA . GLY A 1 192 ? 4.110 -6.196 20.063 1.00 78.88 192 GLY A CA 1
ATOM 1466 C C . GLY A 1 192 ? 4.329 -7.710 20.202 1.00 78.88 192 GLY A C 1
ATOM 1467 O O . GLY A 1 192 ? 5.433 -8.205 19.978 1.00 78.88 192 GLY A O 1
ATOM 1468 N N . SER A 1 193 ? 3.285 -8.469 20.543 1.00 76.50 193 SER A N 1
ATOM 1469 C CA . SER A 1 193 ? 3.300 -9.941 20.534 1.00 76.50 193 SER A CA 1
ATOM 1470 C C . SER A 1 193 ? 2.939 -10.558 19.177 1.00 76.50 193 SER A C 1
ATOM 1472 O O . SER A 1 193 ? 3.229 -11.727 18.944 1.00 76.50 193 SER A O 1
ATOM 1474 N N . ALA A 1 194 ? 2.307 -9.811 18.268 1.00 69.00 194 ALA A N 1
ATOM 1475 C CA . ALA A 1 194 ? 2.032 -10.255 16.902 1.00 69.00 194 ALA A CA 1
ATOM 1476 C C . ALA A 1 194 ? 3.264 -10.163 15.984 1.00 69.00 194 ALA A C 1
ATOM 1478 O O . ALA A 1 194 ? 3.304 -10.902 14.994 1.00 69.00 194 ALA A O 1
ATOM 1479 N N . SER A 1 195 ? 4.217 -9.286 16.333 1.00 61.84 195 SER A N 1
ATOM 1480 C CA . SER A 1 195 ? 5.504 -9.051 15.656 1.00 61.84 195 SER A CA 1
ATOM 1481 C C . SER A 1 195 ? 6.626 -10.025 16.045 1.00 61.84 195 SER A C 1
ATOM 1483 O O . SER A 1 195 ? 7.687 -9.979 15.427 1.00 61.84 195 SER A O 1
ATOM 1485 N N . ARG A 1 196 ? 6.414 -10.859 17.072 1.00 57.03 196 ARG A N 1
ATOM 1486 C CA . ARG A 1 196 ? 7.296 -11.973 17.455 1.00 57.03 196 ARG A CA 1
ATOM 1487 C C . ARG A 1 196 ? 6.805 -13.269 16.819 1.00 57.03 196 ARG A C 1
ATOM 1489 O O . ARG A 1 196 ? 7.675 -14.099 16.491 1.00 57.03 196 ARG A O 1
#